Protein AF-S4XCD2-F1 (afdb_monomer)

Nearest PDB structures (foldseek):
  5zn7-assembly1_C  TM=3.309E-01  e=2.774E-01  soil metagenome
  9azz-assembly2_B  TM=4.353E-01  e=4.341E-01  Ehrlichia ruminantium str. Gardel
  8tid-assembly1_W  TM=2.577E-01  e=2.461E+00  Tetrahy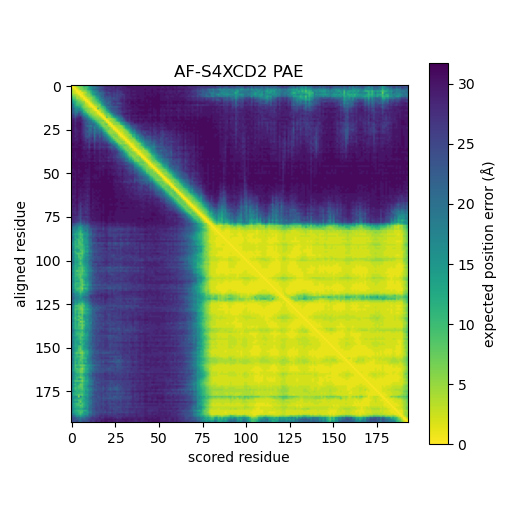mena thermophila
  7y4o-assembly1_A  TM=3.905E-01  e=7.129E+00  Rattus norvegicus

Solvent-accessible surface area (backbone atoms only — not comparable to full-atom values): 12521 Å² total; per-residue (Å²): 129,87,78,67,83,60,58,73,82,78,76,69,80,77,76,81,77,78,92,77,83,92,88,80,91,88,88,88,85,84,85,88,80,85,79,87,88,89,86,81,84,88,86,79,91,84,83,91,82,84,86,88,80,90,82,86,88,82,93,79,94,75,84,80,76,78,79,78,79,77,78,80,73,78,75,76,87,66,85,80,66,55,94,61,44,52,72,37,28,40,67,93,37,83,50,13,32,39,64,93,88,18,34,44,42,28,39,37,32,55,91,52,35,35,38,25,33,25,32,45,82,86,85,61,53,36,27,40,24,23,28,42,79,87,31,64,50,77,40,78,58,61,42,45,70,78,38,53,84,68,35,20,34,40,34,60,48,85,77,29,33,36,44,34,56,43,43,36,40,37,33,29,43,77,86,66,50,74,80,40,75,48,73,33,81,44,54,52,49,52,85,84,130

Sequence (193 aa):
MPENPWAAPQRTPSPSPPIGLIIGAVAAVTLVLGLTIGILVILTVGDNGDDAAAPVAQDATEATTAATTATTTTATDHPDLPDGLDLTGWVGVPEARCAGDDQWVYAATNQATDVVVCRDGGDGDLYYRVLSHGNPLEITDGVTATDADAGQFHVEYPPSWIDIDGTTLTVHNPDGSAWGVEEFDRFWTASTD

Structure (mmCIF, N/CA/C/O backbone):
data_AF-S4XCD2-F1
#
_entry.id   AF-S4XCD2-F1
#
loop_
_atom_site.group_PDB
_atom_site.id
_atom_site.type_symbol
_atom_site.label_atom_id
_atom_site.label_alt_id
_atom_site.label_comp_id
_atom_site.label_asym_id
_atom_site.label_entity_id
_atom_site.label_seq_id
_atom_site.pdbx_PDB_ins_code
_atom_site.Cartn_x
_atom_site.Cartn_y
_atom_site.Cartn_z
_atom_site.occupancy
_atom_site.B_iso_or_equiv
_atom_site.auth_seq_id
_atom_site.auth_comp_id
_atom_site.auth_asym_id
_atom_site.auth_atom_id
_atom_site.pdbx_PDB_model_num
ATOM 1 N N . MET A 1 1 ? 24.964 4.410 -2.468 1.00 40.53 1 MET A N 1
ATOM 2 C CA . MET A 1 1 ? 23.789 4.471 -1.574 1.00 40.53 1 MET A CA 1
ATOM 3 C C . MET A 1 1 ? 22.698 3.704 -2.297 1.00 40.53 1 MET A C 1
ATOM 5 O O . MET A 1 1 ? 22.688 3.834 -3.518 1.00 40.53 1 MET A O 1
ATOM 9 N N . PRO A 1 2 ? 21.884 2.870 -1.633 1.00 44.62 2 PRO A N 1
ATOM 10 C CA . PRO A 1 2 ? 20.718 2.289 -2.292 1.00 44.62 2 PRO A CA 1
ATOM 11 C C . PRO A 1 2 ? 19.798 3.423 -2.759 1.00 44.62 2 PRO A C 1
ATOM 13 O O . PRO A 1 2 ? 19.665 4.437 -2.069 1.00 44.62 2 PRO A O 1
ATOM 16 N N . GLU A 1 3 ? 19.243 3.285 -3.956 1.00 58.66 3 GLU A N 1
ATOM 17 C CA . GLU A 1 3 ? 18.268 4.228 -4.500 1.00 58.66 3 GLU A CA 1
ATOM 18 C C . GLU A 1 3 ? 16.917 3.945 -3.830 1.00 58.66 3 GLU A C 1
ATOM 20 O O . GLU A 1 3 ? 16.573 2.786 -3.620 1.00 58.66 3 GLU A O 1
ATOM 25 N N . ASN A 1 4 ? 16.189 4.985 -3.415 1.00 65.12 4 ASN A N 1
ATOM 26 C CA . ASN A 1 4 ? 14.914 4.811 -2.717 1.00 65.12 4 ASN A CA 1
ATOM 27 C C . ASN A 1 4 ? 13.824 4.410 -3.728 1.00 65.12 4 ASN A C 1
ATOM 29 O O . ASN A 1 4 ? 13.490 5.254 -4.566 1.00 65.12 4 ASN A O 1
ATOM 33 N N . PRO A 1 5 ? 13.241 3.197 -3.655 1.00 62.31 5 PRO A N 1
ATOM 34 C CA . PRO A 1 5 ? 12.231 2.774 -4.620 1.00 62.31 5 PRO A CA 1
ATOM 35 C C . PRO A 1 5 ? 10.905 3.528 -4.484 1.00 62.31 5 PRO A C 1
ATOM 37 O O . PRO A 1 5 ? 10.130 3.608 -5.433 1.00 62.31 5 PRO A O 1
ATOM 40 N N . TRP A 1 6 ? 10.693 4.168 -3.336 1.00 58.97 6 TRP A N 1
ATOM 41 C CA . TRP A 1 6 ? 9.504 4.944 -2.996 1.00 58.97 6 TRP A CA 1
ATOM 42 C C . TRP A 1 6 ? 9.650 6.439 -3.308 1.00 58.97 6 TRP A C 1
ATOM 44 O O . TRP A 1 6 ? 8.762 7.239 -3.014 1.00 58.97 6 TRP A O 1
ATOM 54 N N . ALA A 1 7 ? 10.774 6.851 -3.902 1.00 60.53 7 ALA A N 1
ATOM 55 C CA . ALA A 1 7 ? 10.952 8.224 -4.345 1.00 60.53 7 ALA A CA 1
ATOM 56 C C . ALA A 1 7 ? 10.113 8.488 -5.603 1.00 60.53 7 ALA A C 1
ATOM 58 O O . ALA A 1 7 ? 10.416 7.977 -6.682 1.00 60.53 7 ALA A O 1
ATOM 59 N N . ALA A 1 8 ? 9.108 9.360 -5.482 1.00 53.34 8 ALA A N 1
ATOM 60 C CA . ALA A 1 8 ? 8.395 9.894 -6.639 1.00 53.34 8 ALA A CA 1
ATOM 61 C C . ALA A 1 8 ? 9.401 10.422 -7.686 1.00 53.34 8 ALA A C 1
ATOM 63 O O . ALA A 1 8 ? 10.363 11.111 -7.307 1.00 53.34 8 ALA A O 1
ATOM 64 N N . PRO A 1 9 ? 9.205 10.134 -8.990 1.00 51.19 9 PRO A N 1
ATOM 65 C CA . PRO A 1 9 ? 10.174 10.471 -10.023 1.00 51.19 9 PRO A CA 1
ATOM 66 C C . PRO A 1 9 ? 10.475 11.969 -9.994 1.00 51.19 9 PRO A C 1
ATOM 68 O O . PRO A 1 9 ? 9.603 12.811 -10.234 1.00 51.19 9 PRO A O 1
ATOM 71 N N . GLN A 1 10 ? 11.732 12.300 -9.684 1.00 38.50 10 GLN A N 1
ATOM 72 C CA . GLN A 1 10 ? 12.216 13.674 -9.643 1.00 38.50 10 GLN A CA 1
ATOM 73 C C . GLN A 1 10 ? 11.976 14.304 -11.017 1.00 38.50 10 GLN A C 1
ATOM 75 O O . GLN A 1 10 ? 12.690 14.001 -11.976 1.00 38.50 10 GLN A O 1
ATOM 80 N N . ARG A 1 11 ? 10.978 15.194 -11.122 1.00 37.03 11 ARG A N 1
ATOM 81 C CA . ARG A 1 11 ? 10.797 16.030 -12.313 1.00 37.03 11 ARG A CA 1
ATOM 82 C C . ARG A 1 11 ? 12.061 16.865 -12.455 1.00 37.03 11 ARG A C 1
ATOM 84 O O . ARG A 1 11 ? 12.235 17.846 -11.730 1.00 37.03 11 ARG A O 1
ATOM 91 N N . THR A 1 12 ? 12.951 16.460 -13.355 1.00 45.53 12 THR A N 1
ATOM 92 C CA . THR A 1 12 ? 14.169 17.211 -13.642 1.00 45.53 12 THR A CA 1
ATOM 93 C C . THR A 1 12 ? 13.761 18.644 -13.987 1.00 45.53 12 THR A C 1
ATOM 95 O O . THR A 1 12 ? 12.870 18.835 -14.822 1.00 45.53 12 THR A O 1
ATOM 98 N N . PRO A 1 13 ? 14.330 19.671 -13.326 1.00 40.47 13 PRO A N 1
ATOM 99 C CA . PRO A 1 13 ? 13.988 21.047 -13.646 1.00 40.47 13 PRO A CA 1
ATOM 100 C C . PRO A 1 13 ? 14.342 21.284 -15.112 1.00 40.47 13 PRO A C 1
ATOM 102 O O . PRO A 1 13 ? 15.508 21.188 -15.496 1.00 40.47 13 PRO A O 1
ATOM 105 N N . SER A 1 14 ? 13.311 21.525 -15.924 1.00 49.28 14 SER A N 1
ATOM 106 C CA . SER A 1 14 ? 13.437 21.625 -17.376 1.00 49.28 14 SER A CA 1
ATOM 107 C C . SER A 1 14 ? 14.501 22.668 -17.730 1.00 49.28 14 SER A C 1
ATOM 109 O O . SER A 1 14 ? 14.338 23.836 -17.359 1.00 49.28 14 SER A O 1
ATOM 111 N N . PRO A 1 15 ? 15.603 22.290 -18.405 1.00 41.91 15 PRO A N 1
ATOM 112 C CA . PRO A 1 15 ? 16.611 23.253 -18.803 1.00 41.91 15 PRO A CA 1
ATOM 113 C C . PRO A 1 15 ? 16.017 24.157 -19.884 1.00 41.91 15 PRO A C 1
ATOM 115 O O . PRO A 1 15 ? 15.774 23.721 -21.010 1.00 41.91 15 PRO A O 1
ATOM 118 N N . SER A 1 16 ? 15.790 25.426 -19.536 1.00 49.06 16 SER A N 1
ATOM 119 C CA . SER A 1 16 ? 15.339 26.467 -20.462 1.00 49.06 16 SER A CA 1
ATOM 120 C C . SER A 1 16 ? 16.183 26.442 -21.744 1.00 49.06 16 SER A C 1
ATOM 122 O O . SER A 1 16 ? 17.394 26.676 -21.666 1.00 49.06 16 SER A O 1
ATOM 124 N N . PRO A 1 17 ? 15.599 26.162 -22.923 1.00 40.94 17 PRO A N 1
ATOM 125 C CA . PRO A 1 17 ? 16.391 25.954 -24.124 1.00 40.94 17 PRO A CA 1
ATOM 126 C C . PRO A 1 17 ? 16.938 27.286 -24.659 1.00 40.94 17 PRO A C 1
ATOM 128 O O . PRO A 1 17 ? 16.161 28.223 -24.874 1.00 40.94 17 PRO A O 1
ATOM 131 N N . PRO A 1 18 ? 18.245 27.393 -24.963 1.00 44.19 18 PRO A N 1
ATOM 132 C CA . PRO A 1 18 ? 18.709 28.402 -25.901 1.00 44.19 18 PRO A CA 1
ATOM 133 C C . PRO A 1 18 ? 18.159 28.078 -27.300 1.00 44.19 18 PRO A C 1
ATOM 135 O O . PRO A 1 18 ? 18.125 26.927 -27.732 1.00 44.19 18 PRO A O 1
ATOM 138 N N . ILE A 1 19 ? 17.710 29.112 -28.006 1.00 49.56 19 ILE A N 1
ATOM 139 C CA . ILE A 1 19 ? 17.064 29.026 -29.323 1.00 49.56 19 ILE A CA 1
ATOM 140 C C . ILE A 1 19 ? 18.009 28.367 -30.350 1.00 49.56 19 ILE A C 1
ATOM 142 O O . ILE A 1 19 ? 19.069 28.923 -30.635 1.00 49.56 19 ILE A O 1
ATOM 146 N N . GLY A 1 20 ? 17.619 27.230 -30.955 1.00 31.97 20 GLY A N 1
ATOM 147 C CA . GLY A 1 20 ? 18.469 26.558 -31.953 1.00 31.97 20 GLY A CA 1
ATOM 148 C C . GLY A 1 20 ? 17.946 25.270 -32.619 1.00 31.97 20 GLY A C 1
ATOM 149 O O . GLY A 1 20 ? 18.403 24.189 -32.287 1.00 31.97 20 GLY A O 1
ATOM 150 N N . LEU A 1 21 ? 17.101 25.426 -33.650 1.00 38.03 21 LEU A N 1
ATOM 151 C CA . LEU A 1 21 ? 17.061 24.615 -34.892 1.00 38.03 21 LEU A CA 1
ATOM 152 C C . LEU A 1 21 ? 16.698 23.088 -34.869 1.00 38.03 21 LEU A C 1
ATOM 154 O O . LEU A 1 21 ? 17.563 22.247 -34.681 1.00 38.03 21 LEU A O 1
ATOM 158 N N . ILE A 1 22 ? 15.427 22.777 -35.213 1.00 39.00 22 ILE A N 1
ATOM 159 C CA . ILE A 1 22 ? 14.871 21.677 -36.079 1.00 39.00 22 ILE A CA 1
ATOM 160 C C . ILE A 1 22 ? 15.673 20.342 -36.160 1.00 39.00 22 ILE A C 1
ATOM 162 O O . ILE A 1 22 ? 16.812 20.348 -36.608 1.00 39.00 22 ILE A O 1
ATOM 166 N N . ILE A 1 23 ? 15.156 19.137 -35.849 1.00 39.31 23 ILE A N 1
ATOM 167 C CA . ILE A 1 23 ? 14.012 18.333 -36.389 1.00 39.31 23 ILE A CA 1
ATOM 168 C C . ILE A 1 23 ? 13.654 17.257 -35.317 1.00 39.31 23 ILE A C 1
ATOM 170 O O . ILE A 1 23 ? 14.549 16.881 -34.569 1.00 39.31 23 ILE A O 1
ATOM 174 N N . GLY A 1 24 ? 12.451 16.674 -35.151 1.00 35.28 24 GLY A N 1
ATOM 175 C CA . GLY A 1 24 ? 11.140 16.707 -35.843 1.00 35.28 24 GLY A CA 1
ATOM 176 C C . GLY A 1 24 ? 10.045 16.083 -34.932 1.00 35.28 24 GLY A C 1
ATOM 177 O O . GLY A 1 24 ? 10.368 15.589 -33.861 1.00 35.28 24 GLY A O 1
ATOM 178 N N . ALA A 1 25 ? 8.740 16.293 -35.154 1.00 37.25 25 ALA A N 1
ATOM 179 C CA . ALA A 1 25 ? 7.797 15.547 -36.021 1.00 37.25 25 ALA A CA 1
ATOM 180 C C . ALA A 1 25 ? 7.561 14.066 -35.626 1.00 37.25 25 ALA A C 1
ATOM 182 O O . ALA A 1 25 ? 8.521 13.309 -35.603 1.00 37.25 25 ALA A O 1
ATOM 183 N N . VAL A 1 26 ? 6.348 13.532 -35.389 1.00 40.53 26 VAL A N 1
ATOM 184 C CA . VAL A 1 26 ? 4.919 13.977 -35.373 1.00 40.53 26 VAL A CA 1
ATOM 185 C C . VAL A 1 26 ? 4.185 12.876 -34.537 1.00 40.53 26 VAL A C 1
ATOM 187 O O . VAL A 1 26 ? 4.637 11.738 -34.565 1.00 40.53 26 VAL A O 1
ATOM 190 N N . ALA A 1 27 ? 3.144 13.079 -33.715 1.00 38.19 27 ALA A N 1
ATOM 191 C CA . ALA A 1 27 ? 1.839 13.668 -34.023 1.00 38.19 27 ALA A CA 1
ATOM 192 C C . ALA A 1 27 ? 1.074 14.161 -32.779 1.00 38.19 27 ALA A C 1
ATOM 194 O O . ALA A 1 27 ? 1.149 13.563 -31.710 1.00 38.19 27 ALA A O 1
ATOM 195 N N . ALA A 1 28 ? 0.239 15.183 -32.976 1.00 42.72 28 ALA A N 1
ATOM 196 C CA . ALA A 1 28 ? -0.852 15.532 -32.072 1.00 42.72 28 ALA A CA 1
ATOM 197 C C . ALA A 1 28 ? -2.186 15.042 -32.659 1.00 42.72 28 ALA A C 1
ATOM 199 O O . ALA A 1 28 ? -2.415 15.202 -33.859 1.00 42.72 28 ALA A O 1
ATOM 200 N N . VAL A 1 29 ? -3.082 14.525 -31.815 1.00 41.69 29 VAL A N 1
ATOM 201 C CA . VAL A 1 29 ? -4.514 14.380 -32.125 1.00 41.69 29 VAL A CA 1
ATOM 202 C C . VAL A 1 29 ? -5.317 14.820 -30.902 1.00 41.69 29 VAL A C 1
ATOM 204 O O . VAL A 1 29 ? -5.559 14.043 -29.985 1.00 41.69 29 VAL A O 1
ATOM 207 N N . THR A 1 30 ? -5.729 16.086 -30.878 1.00 47.16 30 THR A N 1
ATOM 208 C CA . THR A 1 30 ? -6.730 16.588 -29.928 1.00 47.16 30 THR A CA 1
ATOM 209 C C . THR A 1 30 ? -8.121 16.347 -30.503 1.00 47.16 30 THR A C 1
ATOM 211 O O . THR A 1 30 ? -8.500 16.996 -31.480 1.00 47.16 30 THR A O 1
ATOM 214 N N . LEU A 1 31 ? -8.884 15.420 -29.917 1.00 35.16 31 LEU A N 1
ATOM 215 C CA . LEU A 1 31 ? -10.258 15.158 -30.342 1.00 35.16 31 LEU A CA 1
ATOM 216 C C . LEU A 1 31 ? -11.203 16.231 -29.779 1.00 35.16 31 LEU A C 1
ATOM 218 O O . LEU A 1 31 ? -11.504 16.254 -28.590 1.00 35.16 31 LEU A O 1
ATOM 222 N N . VAL A 1 32 ? -11.696 17.107 -30.653 1.00 45.75 32 VAL A N 1
ATOM 223 C CA . VAL A 1 32 ? -12.786 18.039 -30.341 1.00 45.75 32 VAL A CA 1
ATOM 224 C C . VAL A 1 32 ? -14.115 17.367 -30.679 1.00 45.75 32 VAL A C 1
ATOM 226 O O . VAL A 1 32 ? -14.450 17.272 -31.853 1.00 45.75 32 VAL A O 1
ATOM 229 N N . LEU A 1 33 ? -14.877 16.940 -29.669 1.00 45.28 33 LEU A N 1
ATOM 230 C CA . LEU A 1 33 ? -16.320 16.651 -29.730 1.00 45.28 33 LEU A CA 1
ATOM 231 C C . LEU A 1 33 ? -16.847 16.625 -28.270 1.00 45.28 33 LEU A C 1
ATOM 233 O O . LEU A 1 33 ? -16.219 15.993 -27.432 1.00 45.28 33 LEU A O 1
ATOM 237 N N . GLY A 1 34 ? -17.947 17.272 -27.878 1.00 34.44 34 GLY A N 1
ATOM 238 C CA . GLY A 1 34 ? -18.864 18.111 -28.650 1.00 34.44 34 GLY A CA 1
ATOM 239 C C . GLY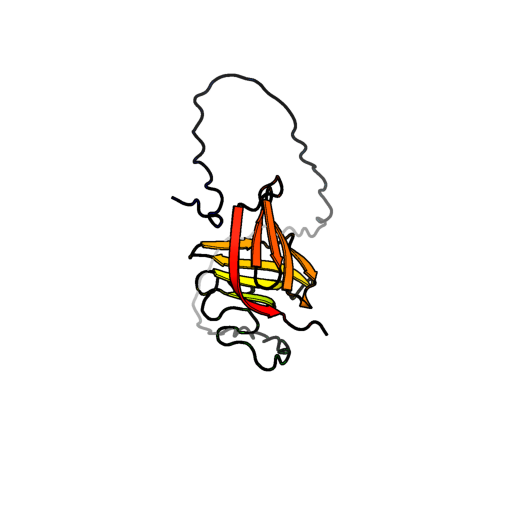 A 1 34 ? -19.483 19.246 -27.821 1.00 34.44 34 GLY A C 1
ATOM 240 O O . GLY A 1 34 ? -19.554 19.195 -26.596 1.00 34.44 34 GLY A O 1
ATOM 241 N N . LEU A 1 35 ? -19.918 20.288 -28.530 1.00 43.62 35 LEU A N 1
ATOM 242 C CA . LEU A 1 35 ? -20.638 21.452 -28.007 1.00 43.62 35 LEU A CA 1
ATOM 243 C C . LEU A 1 35 ? -22.154 21.256 -28.219 1.00 43.62 35 LEU A C 1
ATOM 245 O O . LEU A 1 35 ? -22.543 20.617 -29.194 1.00 43.62 35 LEU A O 1
ATOM 249 N N . THR A 1 36 ? -22.986 21.933 -27.414 1.00 44.09 36 THR A N 1
ATOM 250 C CA . THR A 1 36 ? -24.471 21.989 -27.492 1.00 44.09 36 THR A CA 1
ATOM 251 C C . THR A 1 36 ? -25.154 20.678 -27.064 1.00 44.09 36 THR A C 1
ATOM 253 O O . THR A 1 36 ? -24.741 19.599 -27.458 1.00 44.09 36 THR A O 1
ATOM 256 N N . ILE A 1 37 ? -26.169 20.674 -26.195 1.00 45.34 37 ILE A N 1
ATOM 257 C CA . ILE A 1 37 ? -27.381 21.513 -26.150 1.00 45.34 37 ILE A CA 1
ATOM 258 C C . ILE A 1 37 ? -27.609 22.063 -24.728 1.00 45.34 37 ILE A C 1
ATOM 260 O O . ILE A 1 37 ? -27.459 21.324 -23.762 1.00 45.34 37 ILE A O 1
ATOM 264 N N . GLY A 1 38 ? -28.012 23.334 -24.586 1.00 36.16 38 GLY A N 1
ATOM 265 C CA . GLY A 1 38 ? -28.283 23.901 -23.250 1.00 36.16 38 GLY A CA 1
ATOM 266 C C . GLY A 1 38 ? -28.608 25.397 -23.140 1.00 36.16 38 GLY A C 1
ATOM 267 O O . GLY A 1 38 ? -28.637 25.913 -22.030 1.00 36.16 38 GLY A O 1
ATOM 268 N N . ILE A 1 39 ? -28.857 26.116 -24.243 1.00 49.88 39 ILE A N 1
ATOM 269 C CA . ILE A 1 39 ? -29.356 27.502 -24.195 1.00 49.88 39 ILE A CA 1
ATOM 270 C C . ILE A 1 39 ? -30.701 27.565 -24.911 1.00 49.88 39 ILE A C 1
ATOM 272 O O . ILE A 1 39 ? -30.755 27.484 -26.138 1.00 49.88 39 ILE A O 1
ATOM 276 N N . LEU A 1 40 ? -31.776 27.774 -24.146 1.00 38.47 40 LEU A N 1
ATOM 277 C CA . LEU A 1 40 ? -33.011 28.351 -24.668 1.00 38.47 40 LEU A CA 1
ATOM 278 C C . LEU A 1 40 ? -33.752 29.157 -23.586 1.00 38.47 40 LEU A C 1
ATOM 280 O O . LEU A 1 40 ? -34.445 28.599 -22.748 1.00 38.47 40 LEU A O 1
ATOM 284 N N . VAL A 1 41 ? -33.621 30.484 -23.690 1.00 42.66 41 VAL A N 1
ATOM 285 C CA . VAL A 1 41 ? -34.657 31.496 -23.399 1.00 42.66 41 VAL A CA 1
ATOM 286 C C . VAL A 1 41 ? -35.320 31.476 -22.010 1.00 42.66 41 VAL A C 1
ATOM 288 O O . VAL A 1 41 ? -36.291 30.764 -21.796 1.00 42.66 41 VAL A O 1
ATOM 291 N N . ILE A 1 42 ? -34.977 32.476 -21.185 1.00 46.03 42 ILE A N 1
ATOM 292 C CA . ILE A 1 42 ? -35.914 33.585 -20.910 1.00 46.03 42 ILE A CA 1
ATOM 293 C C . ILE A 1 42 ? -35.156 34.914 -21.051 1.00 46.03 42 ILE A C 1
ATOM 295 O O . ILE A 1 42 ? -34.231 35.195 -20.295 1.00 46.03 42 ILE A O 1
ATOM 299 N N . LEU A 1 43 ? -35.564 35.739 -22.019 1.00 41.06 43 LEU A N 1
ATOM 300 C CA . LEU A 1 43 ? -35.260 37.171 -22.040 1.00 41.06 43 LEU A CA 1
ATOM 301 C C . LEU A 1 43 ? -36.455 37.914 -21.441 1.00 41.06 43 LEU A C 1
ATOM 303 O O . LEU A 1 43 ? -37.550 37.846 -21.998 1.00 41.06 43 LEU A O 1
ATOM 307 N N . THR A 1 44 ? -36.233 38.695 -20.389 1.00 49.94 44 THR A N 1
ATOM 308 C CA . THR A 1 44 ? -37.114 39.816 -20.036 1.00 49.94 44 THR A CA 1
ATOM 309 C C . THR A 1 44 ? -36.263 41.059 -19.842 1.00 49.94 44 THR A C 1
ATOM 311 O O . THR A 1 44 ? -35.522 41.174 -18.870 1.00 49.94 44 THR A O 1
ATOM 314 N N . VAL A 1 45 ? -36.358 41.966 -20.812 1.00 46.06 45 VAL A N 1
ATOM 315 C CA . VAL A 1 45 ? -35.753 43.301 -20.779 1.00 46.06 45 VAL A CA 1
ATOM 316 C C . VAL A 1 45 ? -36.434 44.138 -19.692 1.00 46.06 45 VAL A C 1
ATOM 318 O O . VAL A 1 45 ? -37.660 44.148 -19.608 1.00 46.06 45 VAL A O 1
ATOM 321 N N . GLY A 1 46 ? -35.639 44.862 -18.906 1.00 37.06 46 GLY A N 1
ATOM 322 C CA . GLY A 1 46 ? -36.098 45.811 -17.892 1.00 37.06 46 GLY A CA 1
ATOM 323 C C . GLY A 1 46 ? -35.004 46.837 -17.613 1.00 37.06 46 GLY A C 1
ATOM 324 O O . GLY A 1 46 ? -34.126 46.597 -16.795 1.00 37.06 46 GLY A O 1
ATOM 325 N N . ASP A 1 47 ? -35.038 47.937 -18.358 1.00 46.47 47 ASP A N 1
ATOM 326 C CA . ASP A 1 47 ? -34.099 49.065 -18.290 1.00 46.47 47 ASP A CA 1
ATOM 327 C C . ASP A 1 47 ? -34.731 50.240 -17.504 1.00 46.47 47 ASP A C 1
ATOM 329 O O . ASP A 1 47 ? -35.960 50.303 -17.414 1.00 46.47 47 ASP A O 1
ATOM 333 N N . ASN A 1 48 ? -33.915 51.216 -17.076 1.00 46.75 48 ASN A N 1
ATOM 334 C CA . ASN A 1 48 ? -34.236 52.503 -16.412 1.00 46.75 48 ASN A CA 1
ATOM 335 C C . ASN A 1 48 ? -34.377 52.514 -14.876 1.00 46.75 48 ASN A C 1
ATOM 337 O O . ASN A 1 48 ? -35.181 51.780 -14.305 1.00 46.75 48 ASN A O 1
ATOM 341 N N . GLY A 1 49 ? -33.715 53.495 -14.240 1.00 39.88 49 GLY A N 1
ATOM 342 C CA . GLY A 1 49 ? -34.139 54.054 -12.947 1.00 39.88 49 GLY A CA 1
ATOM 343 C C . GLY A 1 49 ? -33.008 54.506 -12.019 1.00 39.88 49 GLY A C 1
ATOM 344 O O . GLY A 1 49 ? -32.591 53.736 -11.159 1.00 39.88 49 GLY A O 1
ATOM 345 N N . ASP A 1 50 ? -32.553 55.753 -12.156 1.00 46.66 50 ASP A N 1
ATOM 346 C CA . ASP A 1 50 ? -31.640 56.405 -11.205 1.00 46.66 50 ASP A CA 1
ATOM 347 C C . ASP A 1 50 ? -32.278 56.717 -9.830 1.00 46.66 50 ASP A C 1
ATOM 349 O O . ASP A 1 50 ? -33.489 56.893 -9.697 1.00 46.66 50 ASP A O 1
ATOM 353 N N . ASP A 1 51 ? -31.376 56.927 -8.866 1.00 43.50 51 ASP A N 1
ATOM 354 C CA . ASP A 1 51 ? -31.465 57.824 -7.703 1.00 43.50 51 ASP A CA 1
ATOM 355 C C . ASP A 1 51 ? -32.223 57.473 -6.397 1.00 43.50 51 ASP A C 1
ATOM 357 O O . ASP A 1 51 ? -33.377 57.061 -6.341 1.00 43.50 51 ASP A O 1
ATOM 361 N N . ALA A 1 52 ? -31.518 57.838 -5.313 1.00 43.59 52 ALA A N 1
ATOM 362 C CA . ALA A 1 52 ? -31.984 58.253 -3.984 1.00 43.59 52 ALA A CA 1
ATOM 363 C C . ALA A 1 52 ? -32.817 57.288 -3.103 1.00 43.59 52 ALA A C 1
ATOM 365 O O . ALA A 1 52 ? -34.044 57.295 -3.124 1.00 43.59 52 ALA A O 1
ATOM 366 N N . ALA A 1 53 ? -32.157 56.663 -2.115 1.00 38.84 53 ALA A N 1
ATOM 367 C CA . ALA A 1 53 ? -32.134 57.168 -0.723 1.00 38.84 53 ALA A CA 1
ATOM 368 C C . ALA A 1 53 ? -31.587 56.123 0.275 1.00 38.84 53 ALA A C 1
ATOM 370 O O . ALA A 1 53 ? -32.035 54.981 0.300 1.00 38.84 53 ALA A O 1
ATOM 371 N N . ALA A 1 54 ? -30.699 56.537 1.185 1.00 51.66 54 ALA A N 1
ATOM 372 C CA . ALA A 1 54 ? -30.538 55.838 2.465 1.00 51.66 54 ALA A CA 1
ATOM 373 C C . ALA A 1 54 ? -31.724 56.204 3.376 1.00 51.66 54 ALA A C 1
ATOM 375 O O . ALA A 1 54 ? -32.136 57.371 3.374 1.00 51.66 54 ALA A O 1
ATOM 376 N N . PRO A 1 55 ? -32.251 55.266 4.186 1.00 46.75 55 PRO A N 1
ATOM 377 C CA . PRO A 1 55 ? -31.893 55.358 5.607 1.00 46.75 55 PRO A CA 1
ATOM 378 C C . PRO A 1 55 ? -31.879 54.037 6.415 1.00 46.75 55 PRO A C 1
ATOM 380 O O . PRO A 1 55 ? -32.574 53.080 6.103 1.00 46.75 55 PRO A O 1
ATOM 383 N N . VAL A 1 56 ? -31.176 54.123 7.555 1.00 39.53 56 VAL A N 1
ATOM 384 C CA . VAL A 1 56 ? -31.287 53.362 8.826 1.00 39.53 56 VAL A CA 1
ATOM 385 C C . VAL A 1 56 ? -31.091 51.837 8.869 1.00 39.53 56 VAL A C 1
ATOM 387 O O . VAL A 1 56 ? -31.514 51.066 8.020 1.00 39.53 56 VAL A O 1
ATOM 390 N N . ALA A 1 57 ? -30.437 51.422 9.957 1.00 49.06 57 ALA A N 1
ATOM 391 C CA . ALA A 1 57 ? -30.143 50.040 10.312 1.00 49.06 57 ALA A CA 1
ATOM 392 C C . ALA A 1 57 ? -31.317 49.343 11.014 1.00 49.06 57 ALA A C 1
ATOM 394 O O . ALA A 1 57 ? -32.090 49.994 11.721 1.00 49.06 57 ALA A O 1
ATOM 395 N N . GLN A 1 58 ? -31.338 48.009 10.956 1.00 44.12 58 GLN A N 1
ATOM 396 C CA . GLN A 1 58 ? -31.877 47.191 12.041 1.00 44.12 58 GLN A CA 1
ATOM 397 C C . GLN A 1 58 ? -31.137 45.854 12.152 1.00 44.12 58 GLN A C 1
ATOM 399 O O . GLN A 1 58 ? -30.800 45.224 11.154 1.00 44.12 58 GLN A O 1
ATOM 404 N N . ASP A 1 59 ? -30.853 45.484 13.396 1.00 47.09 59 ASP A N 1
ATOM 405 C CA . ASP A 1 59 ? -30.173 44.257 13.799 1.00 47.09 59 ASP A CA 1
ATOM 406 C C . ASP A 1 59 ? -31.174 43.090 13.786 1.00 47.09 59 ASP A C 1
ATOM 408 O O . ASP A 1 59 ? -32.259 43.206 14.361 1.00 47.09 59 ASP A O 1
ATOM 412 N N . ALA A 1 60 ? -30.831 41.986 13.120 1.00 52.56 60 ALA A N 1
ATOM 413 C CA . ALA A 1 60 ? -31.595 40.743 13.173 1.00 52.56 60 ALA A CA 1
ATOM 414 C C . ALA A 1 60 ? -30.656 39.545 12.984 1.00 52.56 60 ALA A C 1
ATOM 416 O O . ALA A 1 60 ? -30.242 39.208 11.876 1.00 52.56 60 ALA A O 1
ATOM 417 N N . THR A 1 61 ? -30.313 38.906 14.099 1.00 49.09 61 THR A N 1
ATOM 418 C CA . THR A 1 61 ? -29.602 37.626 14.124 1.00 49.09 61 THR A CA 1
ATOM 419 C C . THR A 1 61 ? -30.519 36.500 13.645 1.00 49.09 61 THR A C 1
ATOM 421 O O . THR A 1 61 ? -31.475 36.169 14.342 1.00 49.09 61 THR A O 1
ATOM 424 N N . GLU A 1 62 ? -30.174 35.834 12.542 1.00 46.47 62 GLU A N 1
ATOM 425 C CA . GLU A 1 62 ? -30.625 34.463 12.269 1.00 46.47 62 GLU A CA 1
ATOM 426 C C . GLU A 1 62 ? -29.415 33.560 12.015 1.00 46.47 62 GLU A C 1
ATOM 428 O O . GLU A 1 62 ? -28.770 33.588 10.967 1.00 46.47 62 GLU A O 1
ATOM 433 N N . ALA A 1 63 ? -29.090 32.756 13.027 1.00 50.25 63 ALA A N 1
ATOM 434 C CA . ALA A 1 63 ? -28.108 31.695 12.906 1.00 50.25 63 ALA A CA 1
ATOM 435 C C . ALA A 1 63 ? -28.717 30.540 12.100 1.00 50.25 63 ALA A C 1
ATOM 437 O O . ALA A 1 63 ? -29.469 29.726 12.639 1.00 50.25 63 ALA A O 1
ATOM 438 N N . THR A 1 64 ? -28.370 30.447 10.816 1.00 44.75 64 THR A N 1
ATOM 439 C CA . THR A 1 64 ? -28.662 29.260 10.003 1.00 44.75 64 THR A CA 1
ATOM 440 C C . THR A 1 64 ? -27.796 28.098 10.484 1.00 44.75 64 THR A C 1
ATOM 442 O O . THR A 1 64 ? -26.706 27.849 9.969 1.00 44.75 64 THR A O 1
ATOM 445 N N . THR A 1 65 ? -28.288 27.378 11.491 1.00 47.44 65 THR A N 1
ATOM 446 C CA . THR A 1 65 ? -27.760 26.072 11.890 1.00 47.44 65 THR A CA 1
ATOM 447 C C . THR A 1 65 ? -27.961 25.104 10.730 1.00 47.44 65 THR A C 1
ATOM 449 O O . THR A 1 65 ? -29.050 24.560 10.545 1.00 47.44 65 THR A O 1
ATOM 452 N N . ALA A 1 66 ? -26.913 24.896 9.933 1.00 53.19 66 ALA A N 1
ATOM 453 C CA . ALA A 1 66 ? -26.892 23.842 8.934 1.00 53.19 66 ALA A CA 1
ATOM 454 C C . ALA A 1 66 ? -27.029 22.492 9.651 1.00 53.19 66 ALA A C 1
ATOM 456 O O . ALA A 1 66 ? -26.142 22.077 10.398 1.00 53.19 66 ALA A O 1
ATOM 457 N N . ALA A 1 67 ? -28.167 21.827 9.459 1.00 53.22 67 ALA A N 1
ATOM 458 C CA . ALA A 1 67 ? -28.390 20.492 9.983 1.00 53.22 67 ALA A CA 1
ATOM 459 C C . ALA A 1 67 ? -27.555 19.498 9.166 1.00 53.22 67 ALA A C 1
ATOM 461 O O . ALA A 1 67 ? -27.983 19.041 8.107 1.00 53.22 67 ALA A O 1
ATOM 462 N N . THR A 1 68 ? -26.356 19.178 9.654 1.00 47.34 68 THR A N 1
ATOM 463 C CA . THR A 1 68 ? -25.570 18.053 9.143 1.00 47.34 68 THR A CA 1
ATOM 464 C C . THR A 1 68 ? -26.365 16.774 9.373 1.00 47.34 68 THR A C 1
ATOM 466 O O . THR A 1 68 ? -26.425 16.261 10.491 1.00 47.34 68 THR A O 1
ATOM 469 N N . THR A 1 69 ? -26.991 16.262 8.315 1.00 45.91 69 THR A N 1
ATOM 470 C CA . THR A 1 69 ? -27.552 14.913 8.303 1.00 45.91 69 THR A CA 1
ATOM 471 C C . THR A 1 69 ? -26.390 13.939 8.421 1.00 45.91 69 THR A C 1
ATOM 473 O O . THR A 1 69 ? -25.704 13.665 7.440 1.00 45.91 69 THR A O 1
ATOM 476 N N . ALA A 1 70 ? -26.141 13.449 9.633 1.00 52.50 70 ALA A N 1
ATOM 477 C CA . ALA A 1 70 ? -25.218 12.351 9.848 1.00 52.50 70 ALA A CA 1
ATOM 478 C C . ALA A 1 70 ? -25.826 11.094 9.215 1.00 52.50 70 ALA A C 1
ATOM 480 O O . ALA A 1 70 ? -26.743 10.489 9.775 1.00 52.50 70 ALA A O 1
ATOM 481 N N . THR A 1 71 ? -25.344 10.731 8.027 1.00 43.12 71 THR A N 1
ATOM 482 C CA . THR A 1 71 ? -25.570 9.401 7.471 1.00 43.12 71 THR A CA 1
ATOM 483 C C . THR A 1 71 ? -24.963 8.406 8.450 1.00 43.12 71 THR A C 1
ATOM 485 O O . THR A 1 71 ? -23.754 8.396 8.662 1.00 43.12 71 THR A O 1
ATOM 488 N N . THR A 1 72 ? -25.804 7.605 9.099 1.00 45.22 72 THR A N 1
ATOM 489 C CA . THR A 1 72 ? -25.333 6.514 9.950 1.00 45.22 72 THR A CA 1
ATOM 490 C C . THR A 1 72 ? -24.830 5.400 9.041 1.00 45.22 72 THR A C 1
ATOM 492 O O . THR A 1 72 ? -25.600 4.515 8.667 1.00 45.22 72 THR A O 1
ATOM 495 N N . THR A 1 73 ? -23.554 5.461 8.660 1.00 45.22 73 THR A N 1
ATOM 496 C CA . THR A 1 73 ? -22.869 4.345 8.006 1.00 45.22 73 THR A CA 1
ATOM 497 C C . THR A 1 73 ? -22.911 3.158 8.965 1.00 45.22 73 THR A C 1
ATOM 499 O O . THR A 1 73 ? -22.443 3.245 10.103 1.00 45.22 73 THR A O 1
ATOM 502 N N . THR A 1 74 ? -23.543 2.064 8.539 1.00 40.66 74 THR A N 1
ATOM 503 C CA . THR A 1 74 ? -23.562 0.814 9.300 1.00 40.66 74 THR A CA 1
ATOM 504 C C . THR A 1 74 ? -22.126 0.336 9.435 1.00 40.66 74 THR A C 1
ATOM 506 O O . THR A 1 74 ? -21.520 -0.066 8.446 1.00 40.66 74 THR A O 1
ATOM 509 N N . ALA A 1 75 ? -21.582 0.378 10.650 1.00 44.16 75 ALA A N 1
ATOM 510 C CA . ALA A 1 75 ? -20.324 -0.288 10.934 1.00 44.16 75 ALA A CA 1
ATOM 511 C C . ALA A 1 75 ? -20.527 -1.789 10.701 1.00 44.16 75 ALA A C 1
ATOM 513 O O . ALA A 1 75 ? -21.307 -2.427 11.412 1.00 44.16 75 ALA A O 1
ATOM 514 N N . THR A 1 76 ? -19.851 -2.335 9.692 1.00 46.56 76 THR A N 1
ATOM 515 C CA . THR A 1 76 ? -19.653 -3.776 9.578 1.00 46.56 76 THR A CA 1
ATOM 516 C C . THR A 1 76 ? -18.902 -4.201 10.833 1.00 46.56 76 THR A C 1
ATOM 518 O O . THR A 1 76 ? -17.799 -3.718 11.088 1.00 46.56 76 THR A O 1
ATOM 521 N N . ASP A 1 77 ? -19.542 -5.024 11.658 1.00 40.94 77 ASP A N 1
ATOM 522 C CA . ASP A 1 77 ? -18.983 -5.489 12.924 1.00 40.94 77 ASP A CA 1
ATOM 523 C C . ASP A 1 77 ? -17.763 -6.361 12.586 1.00 40.94 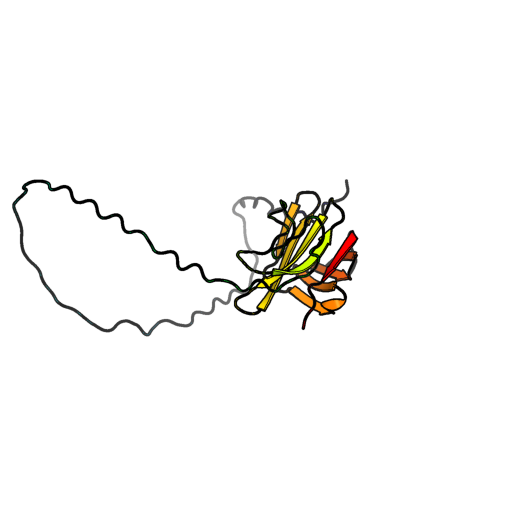77 ASP A C 1
ATOM 525 O O . ASP A 1 77 ? -17.920 -7.489 12.120 1.00 40.94 77 ASP A O 1
ATOM 529 N N . HIS A 1 78 ? -16.553 -5.808 12.717 1.00 50.53 78 HIS A N 1
ATOM 530 C CA . HIS A 1 78 ? -15.300 -6.516 12.455 1.00 50.53 78 HIS A CA 1
ATOM 531 C C . HIS A 1 78 ? -14.744 -7.002 13.801 1.00 50.53 78 HIS A C 1
ATOM 533 O O . HIS A 1 78 ? -14.072 -6.228 14.496 1.00 50.53 78 HIS A O 1
ATOM 539 N N . PRO A 1 79 ? -15.071 -8.235 14.237 1.00 51.66 79 PRO A N 1
ATOM 540 C CA . PRO A 1 79 ? -14.578 -8.756 15.502 1.00 51.66 79 PRO A CA 1
ATOM 541 C C . PRO A 1 79 ? -13.053 -8.880 15.450 1.00 51.66 79 PRO A C 1
ATOM 543 O O . PRO A 1 79 ? -12.506 -9.507 14.548 1.00 51.66 79 PRO A O 1
ATOM 546 N N . ASP A 1 80 ? -12.393 -8.293 16.449 1.00 68.69 80 ASP A N 1
ATOM 547 C CA . ASP A 1 80 ? -10.941 -8.315 16.657 1.00 68.69 80 ASP A CA 1
ATOM 548 C C . ASP A 1 80 ? -10.100 -7.680 15.526 1.00 68.69 80 ASP A C 1
ATOM 550 O O . ASP A 1 80 ? -9.186 -8.294 14.971 1.00 68.69 80 ASP A O 1
ATOM 554 N N . LEU A 1 81 ? -10.353 -6.391 15.251 1.00 79.81 81 LEU A N 1
ATOM 555 C CA . LEU A 1 81 ? -9.407 -5.532 14.523 1.00 79.81 81 LEU A CA 1
ATOM 556 C C . LEU A 1 81 ? -7.992 -5.595 15.152 1.00 79.81 81 LEU A C 1
ATOM 558 O O . LEU A 1 81 ? -7.872 -5.521 16.380 1.00 79.81 81 LEU A O 1
ATOM 562 N N . PRO A 1 82 ? -6.915 -5.696 14.348 1.00 84.88 82 PRO A N 1
ATOM 563 C CA . PRO A 1 82 ? -5.544 -5.770 14.857 1.00 84.88 82 PRO A CA 1
ATOM 564 C C . PRO A 1 82 ? -5.103 -4.518 15.626 1.00 84.88 82 PRO A C 1
ATOM 566 O O . PRO A 1 82 ? -5.477 -3.400 15.278 1.00 84.88 82 PRO A O 1
ATOM 569 N N . ASP A 1 83 ? -4.217 -4.688 16.616 1.00 89.25 83 ASP A N 1
ATOM 570 C CA . ASP A 1 83 ? -3.580 -3.565 17.319 1.00 89.25 83 ASP A CA 1
ATOM 571 C C . ASP A 1 83 ? -2.942 -2.573 16.328 1.00 89.25 83 ASP A C 1
ATOM 573 O O . ASP A 1 83 ? -2.046 -2.932 15.562 1.00 89.25 83 ASP A O 1
ATOM 577 N N . GLY A 1 84 ? -3.372 -1.310 16.390 1.00 91.94 84 GLY A N 1
ATOM 578 C CA . GLY A 1 84 ? -2.892 -0.240 15.509 1.00 91.94 84 GLY A CA 1
ATOM 579 C C . GLY A 1 84 ? -3.670 -0.086 14.199 1.00 91.94 84 GLY A C 1
ATOM 580 O O . GLY A 1 84 ? -3.382 0.850 13.458 1.00 91.94 84 GLY A O 1
ATOM 581 N N . LEU A 1 85 ? -4.672 -0.928 13.939 1.00 92.81 85 LEU A N 1
ATOM 582 C CA . LEU A 1 85 ? -5.569 -0.830 12.791 1.00 92.81 85 LEU A CA 1
ATOM 583 C C . LEU A 1 85 ? -6.983 -0.428 13.242 1.00 92.81 85 LEU A C 1
ATOM 585 O O . LEU A 1 85 ? -7.484 -0.898 14.262 1.00 92.81 85 LEU A O 1
ATOM 589 N N . ASP A 1 86 ? -7.652 0.417 12.463 1.00 93.94 86 ASP A N 1
ATOM 590 C CA . ASP A 1 86 ? -9.104 0.599 12.528 1.00 93.94 86 ASP A CA 1
ATOM 591 C C . ASP A 1 86 ? -9.745 0.313 11.159 1.00 93.94 86 ASP A C 1
ATOM 593 O O . ASP A 1 86 ? -9.053 -0.087 10.225 1.00 93.94 86 ASP A O 1
ATOM 597 N N . LEU A 1 87 ? -11.065 0.482 11.020 1.00 92.19 87 LEU A N 1
ATOM 598 C CA . LEU A 1 87 ? -11.791 0.185 9.774 1.00 92.19 87 LEU A CA 1
ATOM 599 C C . LEU A 1 87 ? -11.272 0.955 8.545 1.00 92.19 87 LEU A C 1
ATOM 601 O O . LEU A 1 87 ? -11.455 0.478 7.430 1.00 92.19 87 LEU A O 1
ATOM 605 N N . THR A 1 88 ? -10.604 2.101 8.727 1.00 95.25 88 THR A N 1
ATOM 606 C CA . THR A 1 88 ? -10.008 2.887 7.634 1.00 95.25 88 THR A CA 1
ATOM 607 C C . THR A 1 88 ? -8.474 2.837 7.633 1.00 95.25 88 THR A C 1
ATOM 609 O O . THR A 1 88 ? -7.833 3.647 6.975 1.00 95.25 88 THR A O 1
ATOM 612 N N . GLY A 1 89 ? -7.853 1.867 8.315 1.00 95.94 89 GLY A N 1
ATOM 613 C CA . GLY A 1 89 ? -6.427 1.539 8.185 1.00 95.94 89 GLY A CA 1
ATOM 614 C C . GLY A 1 89 ? -5.582 1.916 9.401 1.00 95.94 89 GLY A C 1
ATOM 615 O O . GLY A 1 89 ? -6.053 1.894 10.539 1.00 95.94 89 GLY A O 1
ATOM 616 N N . TRP A 1 90 ? -4.308 2.244 9.176 1.00 96.69 90 TRP A N 1
ATOM 617 C CA . TRP A 1 90 ? -3.325 2.409 10.251 1.00 96.69 90 TRP A CA 1
ATOM 618 C C . TRP A 1 90 ? -3.592 3.646 11.122 1.00 96.69 90 TRP A C 1
ATOM 620 O O . TRP A 1 90 ? -3.731 4.780 10.651 1.00 96.69 90 TRP A O 1
ATOM 630 N N . VAL A 1 91 ? -3.694 3.447 12.435 1.00 95.50 91 VAL A N 1
ATOM 631 C CA . VAL A 1 91 ? -3.979 4.501 13.415 1.00 95.50 91 VAL A CA 1
ATOM 632 C C . VAL A 1 91 ? -2.750 5.392 13.585 1.00 95.50 91 VAL A C 1
ATOM 634 O O . VAL A 1 91 ? -1.699 4.954 14.040 1.00 95.50 91 VAL A O 1
ATOM 637 N N . GLY A 1 92 ? -2.898 6.676 13.253 1.00 95.06 92 GLY A N 1
ATOM 638 C CA . GLY A 1 92 ? -1.816 7.662 13.342 1.00 95.06 92 GLY A CA 1
ATOM 639 C C . GLY A 1 92 ? -0.910 7.753 12.108 1.00 95.06 92 GLY A C 1
ATOM 640 O O . GLY A 1 92 ? -0.008 8.587 12.117 1.00 95.06 92 GLY A O 1
ATOM 641 N N . VAL A 1 93 ? -1.175 6.974 11.051 1.00 96.75 93 VAL A N 1
ATOM 642 C CA . VAL A 1 93 ? -0.411 6.976 9.789 1.00 96.75 93 VAL A CA 1
ATOM 643 C C . VAL A 1 93 ? -1.325 7.421 8.633 1.00 96.75 93 VAL A C 1
ATOM 645 O O . VAL A 1 93 ? -1.874 6.580 7.926 1.00 96.75 93 VAL A O 1
ATOM 648 N N . PRO A 1 94 ? -1.590 8.731 8.450 1.00 96.50 94 PRO A N 1
ATOM 649 C CA . PRO A 1 94 ? -2.621 9.217 7.520 1.00 96.50 94 PRO A CA 1
ATOM 650 C C . PRO A 1 94 ? -2.366 8.881 6.039 1.00 96.50 94 PRO A C 1
ATOM 652 O O . PRO A 1 94 ? -3.297 8.915 5.230 1.00 96.50 94 PRO A O 1
ATOM 655 N N . GLU A 1 95 ? -1.131 8.539 5.681 1.00 98.00 95 GLU A N 1
ATOM 656 C CA . GLU A 1 95 ? -0.726 8.099 4.345 1.00 98.00 95 GLU A CA 1
ATOM 657 C C . GLU A 1 95 ? -0.899 6.584 4.118 1.00 98.00 95 GLU A C 1
ATOM 659 O O . GLU A 1 95 ? -0.810 6.132 2.982 1.00 98.00 95 GLU A O 1
ATOM 664 N N . ALA A 1 96 ? -1.223 5.814 5.164 1.00 97.62 96 ALA A N 1
ATOM 665 C CA . ALA A 1 96 ? -1.557 4.385 5.116 1.00 97.62 96 ALA A CA 1
ATOM 666 C C . ALA A 1 96 ? -2.973 4.124 5.683 1.00 97.62 96 ALA A C 1
ATOM 668 O O . ALA A 1 96 ? -3.220 3.211 6.474 1.00 97.62 96 ALA A O 1
ATOM 669 N N . ARG A 1 97 ? -3.916 4.984 5.289 1.00 97.56 97 ARG A N 1
ATOM 670 C CA . ARG A 1 97 ? -5.347 4.919 5.629 1.00 97.56 97 ARG A CA 1
ATOM 671 C C . ARG A 1 97 ? -6.205 5.052 4.384 1.00 97.56 97 ARG A C 1
ATOM 673 O O . ARG A 1 97 ? -5.727 5.570 3.387 1.00 97.56 97 ARG A O 1
ATOM 680 N N . CYS A 1 98 ? -7.466 4.670 4.443 1.00 97.81 98 CYS A N 1
ATOM 681 C CA . CYS A 1 98 ? -8.436 4.926 3.387 1.00 97.81 98 CYS A CA 1
ATOM 682 C C . CYS A 1 98 ? -8.966 6.374 3.452 1.00 97.81 98 CYS A C 1
ATOM 684 O O . CYS A 1 98 ? -8.838 7.061 4.472 1.00 97.81 98 CYS A O 1
ATOM 686 N N . ALA A 1 99 ? -9.495 6.864 2.334 1.00 95.69 99 ALA A N 1
ATOM 687 C CA . ALA A 1 99 ? -10.108 8.176 2.196 1.00 95.69 99 ALA A CA 1
ATOM 688 C C . ALA A 1 99 ? -11.528 8.182 2.786 1.00 95.69 99 ALA A C 1
ATOM 690 O O . ALA A 1 99 ? -12.255 7.202 2.696 1.00 95.69 99 ALA A O 1
ATOM 691 N N . GLY A 1 100 ? -11.936 9.298 3.400 1.00 93.56 100 GLY A N 1
ATOM 692 C CA . GLY A 1 100 ? -13.290 9.439 3.951 1.00 93.56 100 GLY A CA 1
ATOM 693 C C . GLY A 1 100 ? -13.673 8.304 4.912 1.00 93.56 100 GLY A C 1
ATOM 694 O O . GLY A 1 100 ? -13.008 8.097 5.930 1.00 93.56 100 GLY A O 1
ATOM 695 N N . ASP A 1 101 ? -14.767 7.619 4.585 1.00 92.88 101 ASP A N 1
ATOM 696 C CA . ASP A 1 101 ? -15.325 6.453 5.271 1.00 92.88 101 ASP A CA 1
ATOM 697 C C . ASP A 1 101 ? -15.135 5.118 4.513 1.00 92.88 101 ASP A C 1
ATOM 699 O O . ASP A 1 101 ? -15.713 4.100 4.906 1.00 92.88 101 ASP A O 1
ATOM 703 N N . ASP A 1 102 ? -14.270 5.099 3.491 1.00 95.81 102 ASP A N 1
ATOM 704 C CA . ASP A 1 102 ? -13.820 3.881 2.809 1.00 95.81 102 ASP A CA 1
ATOM 705 C C . ASP A 1 102 ? -13.106 2.919 3.769 1.00 95.81 102 ASP A C 1
ATOM 707 O O . ASP A 1 102 ? -12.488 3.321 4.763 1.00 95.81 102 ASP A O 1
ATOM 711 N N . GLN A 1 103 ? -13.136 1.629 3.432 1.00 95.12 103 GLN A N 1
ATOM 712 C CA . GLN A 1 103 ? -12.561 0.567 4.259 1.00 95.12 103 GLN A CA 1
ATOM 713 C C . GLN A 1 103 ? -11.441 -0.170 3.528 1.00 95.12 103 GLN A C 1
ATOM 715 O O . GLN A 1 103 ? -11.453 -0.316 2.301 1.00 95.12 103 GLN A O 1
ATOM 720 N N . TRP A 1 104 ? -10.456 -0.641 4.293 1.00 96.56 104 TRP A N 1
ATOM 721 C CA . TRP A 1 104 ? -9.387 -1.471 3.747 1.00 96.56 104 TRP A CA 1
ATOM 722 C C . TRP A 1 104 ? -9.898 -2.894 3.501 1.00 96.56 104 TRP A C 1
ATOM 724 O O . TRP A 1 104 ? -10.681 -3.440 4.275 1.00 96.56 104 TRP A O 1
ATOM 734 N N . VAL A 1 105 ? -9.429 -3.499 2.413 1.00 96.38 105 VAL A N 1
ATOM 735 C CA . VAL A 1 105 ? -9.596 -4.931 2.116 1.00 96.38 105 VAL A CA 1
ATOM 736 C C . VAL A 1 105 ? -8.324 -5.719 2.416 1.00 96.38 105 VAL A C 1
ATOM 738 O O . VAL A 1 105 ? -8.389 -6.916 2.679 1.00 96.38 105 VAL A O 1
ATOM 741 N N . TYR A 1 106 ? -7.176 -5.038 2.442 1.00 97.69 106 TYR A N 1
ATOM 742 C CA . TYR A 1 106 ? -5.892 -5.574 2.882 1.00 97.69 106 TYR A CA 1
ATOM 743 C C . TYR A 1 106 ? -5.091 -4.506 3.629 1.00 97.69 106 TYR A C 1
ATOM 745 O O . TYR A 1 106 ? -5.113 -3.335 3.249 1.00 97.69 106 TYR A O 1
ATOM 753 N N . ALA A 1 107 ? -4.357 -4.917 4.660 1.00 97.62 107 ALA A N 1
ATOM 754 C CA . ALA A 1 107 ? -3.390 -4.085 5.366 1.00 97.62 107 ALA A CA 1
ATOM 755 C C . ALA A 1 107 ? -2.152 -4.904 5.755 1.00 97.62 107 ALA A C 1
ATOM 757 O O . ALA A 1 107 ? -2.270 -6.086 6.081 1.00 97.62 107 ALA A O 1
ATOM 758 N N . ALA A 1 108 ? -0.972 -4.284 5.775 1.00 97.69 108 ALA A N 1
ATOM 759 C CA . ALA A 1 108 ? 0.266 -4.928 6.224 1.00 97.69 108 ALA A CA 1
ATOM 760 C C . ALA A 1 108 ? 1.285 -3.923 6.775 1.00 97.69 108 ALA A C 1
ATOM 762 O O . ALA A 1 108 ? 1.220 -2.734 6.458 1.00 97.69 108 ALA A O 1
ATOM 763 N N . THR A 1 109 ? 2.213 -4.401 7.612 1.00 97.00 109 THR A N 1
ATOM 764 C CA . THR A 1 109 ? 3.274 -3.564 8.200 1.00 97.00 109 THR A CA 1
ATOM 765 C C . THR A 1 109 ? 4.556 -4.337 8.524 1.00 97.00 109 THR A C 1
ATOM 767 O O . THR A 1 109 ? 4.519 -5.521 8.872 1.00 97.00 109 THR A O 1
ATOM 770 N N . ASN A 1 110 ? 5.697 -3.644 8.463 1.00 95.81 110 ASN A N 1
ATOM 771 C CA . ASN A 1 110 ? 6.962 -4.021 9.116 1.00 95.81 110 ASN A CA 1
ATOM 772 C C . ASN A 1 110 ? 7.510 -2.911 10.038 1.00 95.81 110 ASN A C 1
ATOM 774 O O . ASN A 1 110 ? 8.712 -2.842 10.292 1.00 95.81 110 ASN A O 1
ATOM 778 N N . GLN A 1 111 ? 6.640 -2.011 10.515 1.00 91.94 111 GLN A N 1
ATOM 779 C CA . GLN A 1 111 ? 6.953 -0.832 11.343 1.00 91.94 111 GLN A CA 1
ATOM 780 C C . GLN A 1 111 ? 7.775 0.275 10.643 1.00 91.94 111 GLN A C 1
ATOM 782 O O . GLN A 1 111 ? 7.863 1.383 11.173 1.00 91.94 111 GLN A O 1
ATOM 787 N N . ALA A 1 112 ? 8.384 0.006 9.482 1.00 94.44 112 ALA A N 1
ATOM 788 C CA . ALA A 1 112 ? 9.046 1.000 8.627 1.00 94.44 112 ALA A CA 1
ATOM 789 C C . ALA A 1 112 ? 8.227 1.333 7.365 1.00 94.44 112 ALA A C 1
ATOM 791 O O . ALA A 1 112 ? 8.333 2.440 6.826 1.00 94.44 112 ALA A O 1
ATOM 792 N N . THR A 1 113 ? 7.414 0.374 6.925 1.00 97.06 113 THR A N 1
ATOM 793 C CA . THR A 1 113 ? 6.471 0.460 5.818 1.00 97.06 113 THR A CA 1
ATOM 794 C C . THR A 1 113 ? 5.095 0.008 6.304 1.00 97.06 113 THR A C 1
ATOM 796 O O . THR A 1 113 ? 4.967 -1.116 6.790 1.00 97.06 113 THR A O 1
ATOM 799 N N . ASP A 1 114 ? 4.087 0.864 6.136 1.00 97.75 114 ASP A N 1
ATOM 800 C CA . ASP A 1 114 ? 2.675 0.611 6.446 1.00 97.75 114 ASP A CA 1
ATOM 801 C C . ASP A 1 114 ? 1.851 0.716 5.156 1.00 97.75 114 ASP A C 1
ATOM 803 O O . ASP A 1 114 ? 1.896 1.743 4.476 1.00 97.75 114 ASP A O 1
ATOM 807 N N . VAL A 1 115 ? 1.105 -0.336 4.808 1.00 98.25 115 VAL A N 1
ATOM 808 C CA . VAL A 1 115 ? 0.315 -0.449 3.566 1.00 98.25 115 VAL A CA 1
ATOM 809 C C . VAL A 1 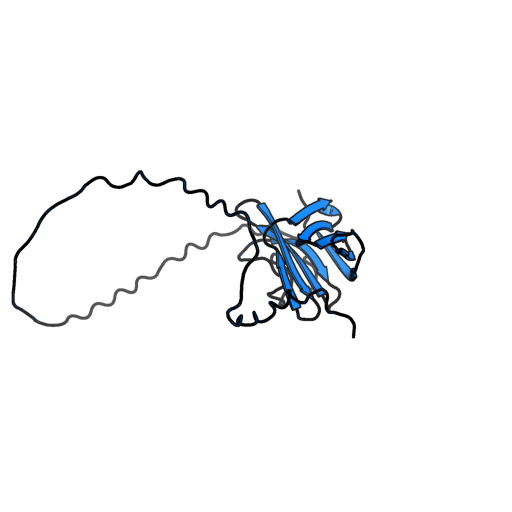115 ? -1.161 -0.670 3.878 1.00 98.25 115 VAL A C 1
ATOM 811 O O . VAL A 1 115 ? -1.492 -1.429 4.794 1.00 98.25 115 VAL A O 1
ATOM 814 N N . VAL A 1 116 ? -2.030 -0.086 3.048 1.00 98.38 116 VAL A N 1
ATOM 815 C CA . VAL A 1 116 ? -3.426 -0.503 2.857 1.00 98.38 116 VAL A CA 1
ATOM 816 C C . VAL A 1 116 ? -3.788 -0.603 1.370 1.00 98.38 116 VAL A C 1
ATOM 818 O O . VAL A 1 116 ? -3.370 0.218 0.551 1.00 98.38 116 VAL A O 1
ATOM 821 N N . VAL A 1 117 ? -4.619 -1.589 1.029 1.00 98.38 117 VAL A N 1
ATOM 822 C CA . VAL A 1 117 ? -5.468 -1.558 -0.170 1.00 98.38 117 VAL A CA 1
ATOM 823 C C . VAL A 1 117 ? -6.889 -1.303 0.305 1.00 98.38 117 VAL A C 1
ATOM 825 O O . VAL A 1 117 ? -7.398 -2.026 1.163 1.00 98.38 117 VAL A O 1
ATOM 828 N N . CYS A 1 118 ? -7.514 -0.272 -0.241 1.00 97.88 118 CYS A N 1
ATOM 829 C CA . CYS A 1 118 ? -8.835 0.216 0.126 1.00 97.88 118 CYS A CA 1
ATOM 830 C C . CYS A 1 118 ? -9.841 -0.033 -0.992 1.00 97.88 118 CYS A C 1
ATOM 832 O O . CYS A 1 118 ? -9.459 -0.187 -2.151 1.00 97.88 118 CYS A O 1
ATOM 834 N N . ARG A 1 119 ? -11.122 -0.062 -0.625 1.00 97.19 119 ARG A N 1
ATOM 835 C CA . ARG A 1 119 ? -12.255 -0.117 -1.548 1.00 97.19 119 ARG A CA 1
ATOM 836 C C . ARG A 1 119 ? -13.073 1.164 -1.408 1.00 97.19 119 ARG A C 1
ATOM 838 O O . ARG A 1 119 ? -13.528 1.453 -0.301 1.00 97.19 119 ARG A O 1
ATOM 845 N N . ASP A 1 120 ? -13.258 1.885 -2.511 1.00 94.69 120 ASP A N 1
ATOM 846 C CA . ASP A 1 120 ? -14.135 3.060 -2.581 1.00 94.69 120 ASP A CA 1
ATOM 847 C C . ASP A 1 120 ? -15.589 2.635 -2.294 1.00 94.69 120 ASP A C 1
ATOM 849 O O . ASP A 1 120 ? -16.096 1.658 -2.856 1.00 94.69 120 ASP A O 1
ATOM 853 N N . GLY A 1 121 ? -16.262 3.327 -1.373 1.00 87.06 121 GLY A N 1
ATOM 854 C CA . GLY A 1 121 ? -17.644 3.022 -0.988 1.00 87.06 121 GLY A CA 1
ATOM 855 C C . GLY A 1 121 ? -18.709 3.366 -2.043 1.00 87.06 121 GLY A C 1
ATOM 856 O O . GLY A 1 121 ? -19.871 2.982 -1.881 1.00 87.06 121 GLY A O 1
ATOM 857 N N . GLY A 1 122 ? -18.349 4.106 -3.094 1.00 88.69 122 GLY A N 1
ATOM 858 C CA . GLY A 1 122 ? -19.226 4.599 -4.153 1.00 88.69 122 GLY A CA 1
ATOM 859 C C . GLY A 1 122 ? -19.375 3.648 -5.342 1.00 88.69 122 GLY A C 1
ATOM 860 O O . GLY A 1 122 ? -20.504 3.305 -5.706 1.00 88.69 122 GLY A O 1
ATOM 861 N N . ASP A 1 123 ? -18.264 3.239 -5.956 1.00 86.94 123 ASP A N 1
ATOM 862 C CA . ASP A 1 123 ? -18.235 2.325 -7.113 1.00 86.94 123 ASP A CA 1
ATOM 863 C C . ASP A 1 123 ? -17.667 0.931 -6.793 1.00 86.94 123 ASP A C 1
ATOM 865 O O . ASP A 1 123 ? -17.999 -0.035 -7.488 1.00 86.94 123 ASP A O 1
ATOM 869 N N . GLY A 1 124 ? -16.922 0.794 -5.694 1.00 89.69 124 GLY A N 1
ATOM 870 C CA . GLY A 1 124 ? -16.291 -0.455 -5.279 1.00 89.69 124 GLY A CA 1
ATOM 871 C C . GLY A 1 124 ? -14.910 -0.692 -5.891 1.00 89.69 124 GLY A C 1
ATOM 872 O O . GLY A 1 124 ? -14.370 -1.789 -5.701 1.00 89.69 124 GLY A O 1
ATOM 873 N N . ASP A 1 125 ? -14.344 0.291 -6.600 1.00 95.62 125 ASP A N 1
ATOM 874 C CA . ASP A 1 125 ? -13.000 0.187 -7.161 1.00 95.62 125 ASP A CA 1
ATOM 875 C C . ASP A 1 125 ? -11.935 0.177 -6.050 1.00 95.62 125 ASP A C 1
ATOM 877 O O . ASP A 1 125 ? -12.154 0.603 -4.909 1.00 95.62 125 ASP A O 1
ATOM 881 N N . LEU A 1 126 ? -10.776 -0.406 -6.365 1.00 98.00 126 LEU A N 1
ATOM 882 C CA . LEU A 1 126 ? -9.669 -0.546 -5.424 1.00 98.00 126 LEU A CA 1
ATOM 883 C C . LEU A 1 126 ? -8.623 0.545 -5.643 1.00 98.00 126 LEU A C 1
ATOM 885 O O . LEU A 1 126 ? -8.247 0.840 -6.776 1.00 98.00 126 LEU A O 1
ATOM 889 N N . TYR A 1 127 ? -8.069 1.047 -4.543 1.00 98.31 127 TYR A N 1
ATOM 890 C CA . TYR A 1 127 ? -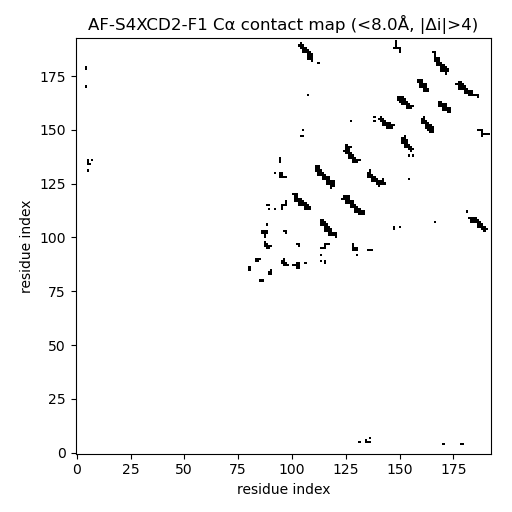6.904 1.928 -4.554 1.00 98.31 127 TYR A CA 1
ATOM 891 C C . TYR A 1 127 ? -5.895 1.535 -3.471 1.00 98.31 127 TYR A C 1
ATOM 893 O O . TYR A 1 127 ? -6.219 0.880 -2.480 1.00 98.31 127 TYR A O 1
ATOM 901 N N . TYR A 1 128 ? -4.638 1.920 -3.670 1.00 98.44 128 TYR A N 1
ATOM 902 C CA . TYR A 1 128 ? -3.499 1.519 -2.847 1.00 98.44 128 TYR A CA 1
ATOM 903 C C . TYR A 1 128 ? -2.864 2.746 -2.194 1.00 98.44 128 TYR A C 1
ATOM 905 O O . TYR A 1 128 ? -2.609 3.745 -2.871 1.00 98.44 128 TYR A O 1
ATOM 913 N N . ARG A 1 129 ? -2.588 2.675 -0.886 1.00 98.56 129 ARG A N 1
ATOM 914 C CA . ARG A 1 129 ? -1.913 3.739 -0.123 1.00 98.56 129 ARG A CA 1
ATOM 915 C C . ARG A 1 129 ? -0.852 3.146 0.797 1.00 98.56 129 ARG A C 1
ATOM 917 O O . ARG A 1 129 ? -1.076 2.129 1.453 1.00 98.56 129 ARG A O 1
ATOM 924 N N . VAL A 1 130 ? 0.313 3.783 0.836 1.00 98.06 130 VAL A N 1
ATOM 925 C CA . VAL A 1 130 ? 1.471 3.338 1.617 1.00 98.06 130 VAL A CA 1
ATOM 926 C C . VAL A 1 130 ? 2.227 4.522 2.201 1.00 98.06 130 VAL A C 1
ATOM 928 O O . VAL A 1 130 ? 2.417 5.539 1.533 1.00 98.06 130 VAL A O 1
ATOM 931 N N . LEU A 1 131 ? 2.756 4.344 3.411 1.00 97.88 131 LEU A N 1
ATOM 932 C CA . LEU A 1 131 ? 3.898 5.102 3.911 1.00 97.88 131 LEU A CA 1
ATOM 933 C C . LEU A 1 131 ? 5.099 4.160 3.990 1.00 97.88 131 LEU A C 1
ATOM 935 O O . LEU A 1 131 ? 5.094 3.255 4.814 1.00 97.88 131 LEU A O 1
ATOM 939 N N . SER A 1 132 ? 6.131 4.361 3.166 1.00 96.06 132 SER A N 1
ATOM 940 C CA . SER A 1 132 ? 7.324 3.503 3.168 1.00 96.06 132 SER A CA 1
ATOM 941 C C . SER A 1 132 ? 8.602 4.289 3.442 1.00 96.06 132 SER A C 1
ATOM 943 O O . SER A 1 132 ? 8.973 5.207 2.702 1.00 96.06 132 SER A O 1
ATOM 945 N N . HIS A 1 133 ? 9.273 3.967 4.552 1.00 94.12 133 HIS A N 1
ATOM 946 C CA . HIS A 1 133 ? 10.469 4.663 5.049 1.00 94.12 133 HIS A CA 1
ATOM 947 C C . HIS A 1 133 ? 10.280 6.194 5.130 1.00 94.12 133 HIS A C 1
ATOM 949 O O . HIS A 1 133 ? 11.195 6.968 4.843 1.00 94.12 133 HIS A O 1
ATOM 955 N N . GLY A 1 134 ? 9.062 6.637 5.472 1.00 93.62 134 GLY A N 1
ATOM 956 C CA . GLY A 1 134 ? 8.665 8.051 5.517 1.00 93.62 134 GLY A CA 1
ATOM 957 C C . GLY A 1 134 ? 8.312 8.692 4.165 1.00 93.62 134 GLY A C 1
ATOM 958 O O . GLY A 1 134 ? 8.137 9.908 4.108 1.00 93.62 134 GLY A O 1
ATOM 959 N N . ASN A 1 135 ? 8.211 7.914 3.083 1.00 95.06 135 ASN A N 1
ATOM 960 C CA . ASN A 1 135 ? 7.812 8.378 1.751 1.00 95.06 135 ASN A CA 1
ATOM 961 C C . ASN A 1 135 ? 6.405 7.854 1.437 1.00 95.06 135 ASN A C 1
ATOM 963 O O . ASN A 1 135 ? 6.227 6.635 1.378 1.00 95.06 135 ASN A O 1
ATOM 967 N N . PRO A 1 136 ? 5.406 8.730 1.253 1.00 96.81 136 PRO A N 1
ATOM 968 C CA . PRO A 1 136 ? 4.065 8.291 0.917 1.00 96.81 136 PRO A CA 1
ATOM 969 C C . PRO A 1 136 ? 3.894 8.058 -0.586 1.00 96.81 136 PRO A C 1
ATOM 971 O O . PRO A 1 136 ? 4.437 8.805 -1.406 1.00 96.81 136 PRO A O 1
ATOM 974 N N . LEU A 1 137 ? 3.088 7.059 -0.939 1.00 96.50 137 LEU A N 1
ATOM 975 C CA . LEU A 1 137 ? 2.621 6.809 -2.300 1.00 96.50 137 LEU A CA 1
ATOM 976 C C . LEU A 1 137 ? 1.140 6.412 -2.267 1.00 96.50 137 LEU A C 1
ATOM 978 O O . LEU A 1 137 ? 0.691 5.693 -1.378 1.00 96.50 137 LEU A O 1
ATOM 982 N N . GLU A 1 138 ? 0.394 6.891 -3.255 1.00 97.56 138 GLU A N 1
ATOM 983 C CA . GLU A 1 138 ? -1.034 6.648 -3.437 1.00 97.56 138 GLU A CA 1
ATOM 984 C C . GLU A 1 138 ? -1.291 6.386 -4.921 1.00 97.56 138 GLU A C 1
ATOM 986 O O . GLU A 1 138 ? -0.782 7.118 -5.774 1.00 97.56 138 GLU A O 1
ATOM 991 N N . ILE A 1 139 ? -2.040 5.323 -5.214 1.00 97.81 139 ILE A N 1
ATOM 992 C CA . ILE A 1 139 ? -2.414 4.882 -6.559 1.00 97.81 139 ILE A CA 1
ATOM 993 C C . ILE A 1 139 ? -3.926 4.657 -6.555 1.00 97.81 139 ILE A C 1
ATOM 995 O O . ILE A 1 139 ? -4.403 3.706 -5.939 1.00 97.81 139 ILE A O 1
ATOM 999 N N . THR A 1 140 ? -4.660 5.566 -7.197 1.00 95.69 140 THR A N 1
ATOM 1000 C CA . THR A 1 140 ? -6.134 5.622 -7.217 1.00 95.69 140 THR A CA 1
ATOM 1001 C C . THR A 1 140 ? -6.781 4.693 -8.238 1.00 95.69 140 THR A C 1
ATOM 1003 O O . THR A 1 140 ? -7.949 4.363 -8.102 1.00 95.69 140 THR A O 1
ATOM 1006 N N . ASP A 1 141 ? -6.026 4.274 -9.252 1.00 93.19 141 ASP A N 1
ATOM 1007 C CA . ASP A 1 141 ? -6.513 3.541 -10.417 1.00 93.19 141 ASP A CA 1
ATOM 1008 C C . ASP A 1 141 ? -5.541 2.397 -10.740 1.00 93.19 141 ASP A C 1
ATOM 1010 O O . ASP A 1 141 ? -4.335 2.527 -10.527 1.00 93.19 141 ASP A O 1
ATOM 1014 N N . GLY A 1 142 ? -6.034 1.295 -11.309 1.00 95.81 142 GLY A N 1
ATOM 1015 C CA . GLY A 1 142 ? -5.176 0.178 -11.731 1.00 95.81 142 GLY A CA 1
ATOM 1016 C C . GLY A 1 142 ? -4.746 -0.764 -10.599 1.00 95.81 142 GLY A C 1
ATOM 1017 O O . GLY A 1 142 ? -3.768 -1.496 -10.751 1.00 95.81 142 GLY A O 1
ATOM 1018 N N . VAL A 1 143 ? -5.470 -0.776 -9.475 1.00 98.31 143 VAL A N 1
ATOM 1019 C CA . VAL A 1 143 ? -5.340 -1.818 -8.446 1.00 98.31 143 VAL A CA 1
ATOM 1020 C C . VAL A 1 143 ? -6.318 -2.949 -8.740 1.00 98.31 143 VAL A C 1
ATOM 1022 O O . VAL A 1 143 ? -7.509 -2.729 -8.944 1.00 98.31 143 VAL A O 1
ATOM 1025 N N . THR A 1 144 ? -5.825 -4.182 -8.736 1.00 97.88 144 THR A N 1
ATOM 1026 C CA . THR A 1 144 ? -6.630 -5.385 -8.965 1.00 97.88 144 THR A CA 1
ATOM 1027 C C . THR A 1 144 ? -6.323 -6.440 -7.910 1.00 97.88 144 THR A C 1
ATOM 1029 O O . THR A 1 144 ? -5.173 -6.631 -7.520 1.00 97.88 144 THR A O 1
ATOM 1032 N N . ALA A 1 145 ? -7.358 -7.125 -7.425 1.00 96.88 145 ALA A N 1
ATOM 1033 C CA . ALA A 1 145 ? -7.196 -8.279 -6.550 1.00 96.88 145 ALA A CA 1
ATOM 1034 C C . ALA A 1 145 ? -6.975 -9.539 -7.396 1.00 96.88 145 ALA A C 1
ATOM 1036 O O . ALA A 1 145 ? -7.819 -9.884 -8.226 1.00 96.88 145 ALA A O 1
ATOM 1037 N N . THR A 1 146 ? -5.860 -10.229 -7.165 1.00 96.69 146 THR A N 1
ATOM 1038 C CA . THR A 1 146 ? -5.563 -11.533 -7.778 1.00 96.69 146 THR A CA 1
ATOM 1039 C C . THR A 1 146 ? -6.166 -12.659 -6.936 1.00 96.69 146 THR A C 1
ATOM 1041 O O . THR A 1 146 ? -6.782 -13.573 -7.479 1.0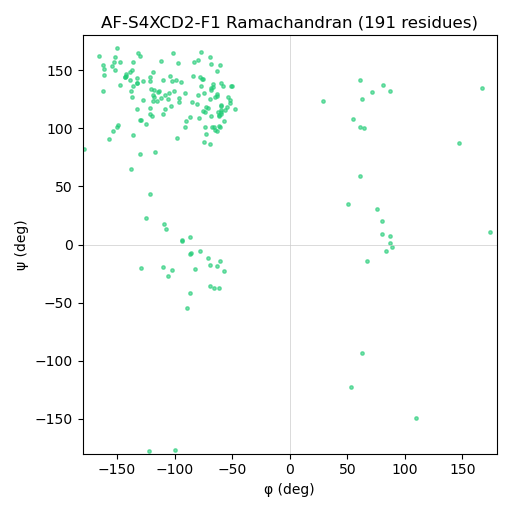0 96.69 146 THR A O 1
ATOM 1044 N N . ASP A 1 147 ? -6.044 -12.542 -5.610 1.00 96.19 147 ASP A N 1
ATOM 1045 C CA . ASP A 1 147 ? -6.714 -13.358 -4.592 1.00 96.19 147 ASP A CA 1
ATOM 1046 C C . ASP A 1 147 ? -6.827 -12.501 -3.316 1.00 96.19 147 ASP A C 1
ATOM 1048 O O . ASP A 1 147 ? -5.860 -12.339 -2.571 1.00 96.19 147 ASP A O 1
ATOM 1052 N N . ALA A 1 148 ? -7.986 -11.871 -3.101 1.00 93.44 148 ALA A N 1
ATOM 1053 C CA . ALA A 1 148 ? -8.168 -10.911 -2.008 1.00 93.44 148 ALA A CA 1
ATOM 1054 C C . ALA A 1 148 ? -8.067 -11.566 -0.620 1.00 93.44 148 ALA A C 1
ATOM 1056 O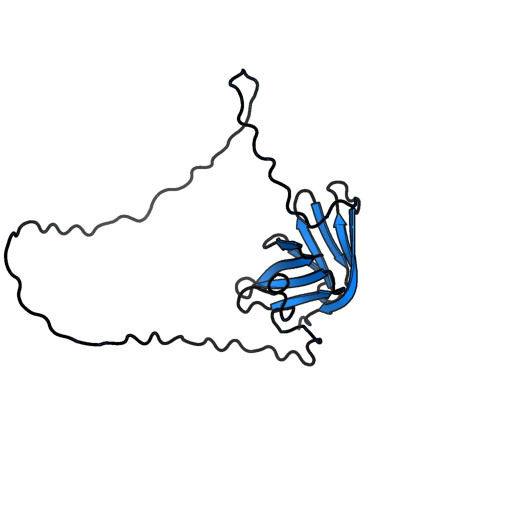 O . ALA A 1 148 ? -7.487 -10.968 0.284 1.00 93.44 148 ALA A O 1
ATOM 1057 N N . ASP A 1 149 ? -8.577 -12.791 -0.463 1.00 93.00 149 ASP A N 1
ATOM 1058 C CA . ASP A 1 149 ? -8.568 -13.516 0.812 1.00 93.00 149 ASP A CA 1
ATOM 1059 C C . ASP A 1 149 ? -7.140 -13.926 1.208 1.00 93.00 149 ASP A C 1
ATOM 1061 O O . ASP A 1 149 ? -6.775 -13.858 2.386 1.00 93.00 149 ASP A O 1
ATOM 1065 N N . ALA A 1 150 ? -6.305 -14.285 0.223 1.00 94.81 150 ALA A N 1
ATOM 1066 C CA . ALA A 1 150 ? -4.877 -14.553 0.405 1.00 94.81 150 ALA A CA 1
ATOM 1067 C C . ALA A 1 150 ? -4.006 -13.284 0.528 1.00 94.81 150 ALA A C 1
ATOM 1069 O O . ALA A 1 150 ? -2.810 -13.388 0.803 1.00 94.81 150 ALA A O 1
ATOM 1070 N N . GLY A 1 151 ? -4.577 -12.089 0.341 1.00 96.69 151 GLY A N 1
ATOM 1071 C CA . GLY A 1 151 ? -3.840 -10.826 0.378 1.00 96.69 151 GLY A CA 1
ATOM 1072 C C . GLY A 1 151 ? -2.997 -10.566 -0.874 1.00 96.69 151 GLY A C 1
ATOM 1073 O O . GLY A 1 151 ? -1.935 -9.955 -0.772 1.00 96.69 151 GLY A O 1
ATOM 1074 N N . GLN A 1 152 ? -3.432 -11.059 -2.037 1.00 98.25 152 GLN A N 1
ATOM 1075 C CA . GLN A 1 152 ? -2.718 -10.945 -3.307 1.00 98.25 152 GLN A CA 1
ATOM 1076 C C . GLN A 1 152 ? -3.321 -9.872 -4.219 1.00 98.25 152 GLN A C 1
ATOM 1078 O O . GLN A 1 152 ? -4.471 -9.981 -4.659 1.00 98.25 152 GLN A O 1
ATOM 1083 N N . PHE A 1 153 ? -2.518 -8.864 -4.563 1.00 98.56 153 PHE A N 1
ATOM 1084 C CA . PHE A 1 153 ? -2.933 -7.714 -5.372 1.00 98.56 153 PHE A CA 1
ATOM 1085 C C . PHE A 1 153 ? -1.862 -7.329 -6.391 1.00 98.56 153 PHE A C 1
ATOM 1087 O O . PHE A 1 153 ? -0.669 -7.433 -6.118 1.00 98.56 153 PHE A O 1
ATOM 1094 N N . HIS A 1 154 ? -2.303 -6.820 -7.536 1.00 98.44 154 HIS A N 1
ATOM 1095 C CA . HIS A 1 154 ? -1.460 -6.189 -8.545 1.00 98.44 154 HIS A CA 1
ATOM 1096 C C . HIS A 1 154 ? -1.821 -4.705 -8.648 1.00 98.44 154 HIS A C 1
ATOM 1098 O O . HIS A 1 154 ? -3.000 -4.360 -8.759 1.00 98.44 154 HIS A O 1
ATOM 1104 N N . VAL A 1 155 ? -0.814 -3.834 -8.612 1.00 98.50 155 VAL A N 1
ATOM 1105 C CA . VAL A 1 155 ? -0.955 -2.374 -8.688 1.00 98.50 155 VAL A CA 1
ATOM 1106 C C . VAL A 1 155 ? -0.156 -1.864 -9.883 1.00 98.50 155 VAL A C 1
ATOM 1108 O O . VAL A 1 155 ? 1.080 -1.904 -9.879 1.00 98.50 155 VAL A O 1
ATOM 1111 N N . GLU A 1 156 ? -0.845 -1.354 -10.902 1.00 97.69 156 GLU A N 1
ATOM 1112 C CA . GLU A 1 156 ? -0.195 -0.708 -12.042 1.00 97.69 156 GLU A CA 1
ATOM 1113 C C . GLU A 1 156 ? 0.533 0.574 -11.590 1.00 97.69 156 GLU A C 1
ATOM 1115 O O . GLU A 1 156 ? -0.055 1.468 -10.984 1.00 97.69 156 GLU A O 1
ATOM 1120 N N . TYR A 1 157 ? 1.826 0.702 -11.912 1.00 94.00 157 TYR A N 1
ATOM 1121 C CA . TYR A 1 157 ? 2.615 1.903 -11.606 1.00 94.00 157 TYR A CA 1
ATOM 1122 C C . TYR A 1 157 ? 3.520 2.293 -12.792 1.00 94.00 157 TYR A C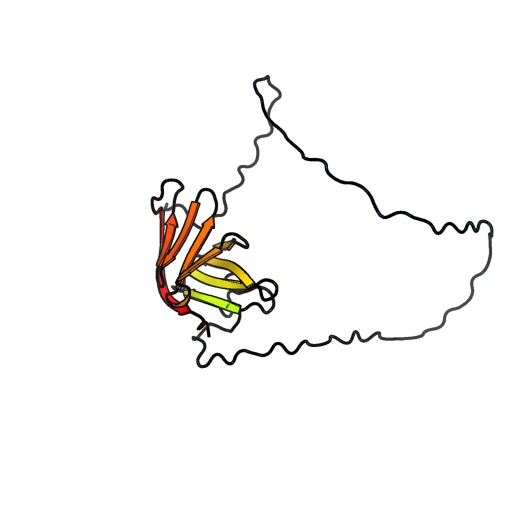 1
ATOM 1124 O O . TYR A 1 157 ? 4.750 2.199 -12.706 1.00 94.00 157 TYR A O 1
ATOM 1132 N N . PRO A 1 158 ? 2.941 2.683 -13.949 1.00 93.31 158 PRO A N 1
ATOM 1133 C CA . PRO A 1 158 ? 3.653 2.674 -15.225 1.00 93.31 158 PRO A CA 1
ATOM 1134 C C . PRO A 1 158 ? 4.928 3.540 -15.239 1.00 93.31 158 PRO A C 1
ATOM 1136 O O . PRO A 1 158 ? 4.903 4.690 -14.793 1.00 93.31 158 PRO A O 1
ATOM 1139 N N . PRO A 1 159 ? 6.045 3.046 -15.810 1.00 95.31 159 PRO A N 1
ATOM 1140 C CA . PRO A 1 159 ? 6.178 1.822 -16.614 1.00 95.31 159 PRO A CA 1
ATOM 1141 C C . PRO A 1 159 ? 6.422 0.536 -15.795 1.00 95.31 159 PRO A C 1
ATOM 1143 O O . PRO A 1 159 ? 6.704 -0.509 -16.376 1.00 95.31 159 PRO A O 1
ATOM 1146 N N . SER A 1 160 ? 6.355 0.632 -14.470 1.00 96.38 160 SER A N 1
ATOM 1147 C CA . SER A 1 160 ? 6.538 -0.440 -13.491 1.00 96.38 160 SER A CA 1
ATOM 1148 C C . SER A 1 160 ? 5.191 -0.981 -12.988 1.00 96.38 160 SER A C 1
ATOM 1150 O O . SER A 1 160 ? 4.122 -0.561 -13.432 1.00 96.38 160 SER A O 1
ATOM 1152 N N . TRP A 1 161 ? 5.243 -1.915 -12.043 1.00 97.81 161 TRP A N 1
ATOM 1153 C CA . TRP A 1 161 ? 4.101 -2.329 -11.230 1.00 97.81 161 TRP A CA 1
ATOM 1154 C C . TRP A 1 161 ? 4.578 -2.796 -9.854 1.00 97.81 161 TRP A C 1
ATOM 1156 O O . TRP A 1 161 ? 5.783 -2.973 -9.627 1.00 97.81 161 TRP A O 1
ATOM 1166 N N . ILE A 1 162 ? 3.629 -2.978 -8.943 1.00 98.50 162 ILE A N 1
ATOM 1167 C CA . ILE A 1 162 ? 3.839 -3.588 -7.633 1.00 98.50 162 ILE A CA 1
ATOM 1168 C C . ILE A 1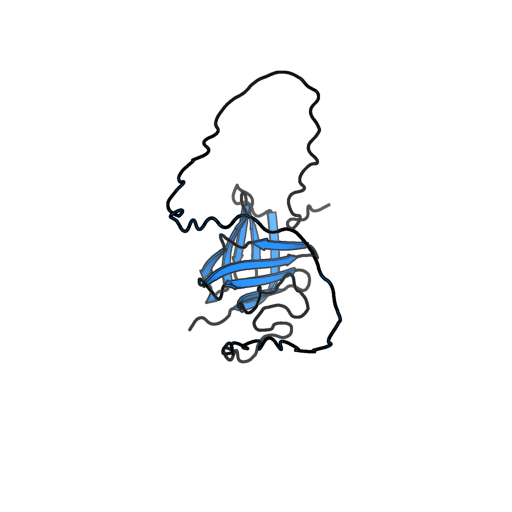 162 ? 2.974 -4.846 -7.561 1.00 98.50 162 ILE A C 1
ATOM 1170 O O . ILE A 1 162 ? 1.773 -4.777 -7.815 1.00 98.50 162 ILE A O 1
ATOM 1174 N N . ASP A 1 163 ? 3.582 -5.969 -7.190 1.00 98.56 163 ASP A N 1
ATOM 1175 C CA . ASP A 1 163 ? 2.872 -7.193 -6.822 1.00 98.56 163 ASP A CA 1
ATOM 1176 C C . ASP A 1 163 ? 2.929 -7.358 -5.296 1.00 98.56 163 ASP A C 1
ATOM 1178 O O . ASP A 1 163 ? 3.995 -7.256 -4.681 1.00 98.56 163 ASP A O 1
ATOM 1182 N N . ILE A 1 164 ? 1.773 -7.603 -4.684 1.00 98.62 164 ILE A N 1
ATOM 1183 C CA . ILE A 1 164 ? 1.614 -7.933 -3.266 1.00 98.62 164 ILE A CA 1
ATOM 1184 C C . ILE A 1 164 ? 1.229 -9.411 -3.182 1.00 98.62 164 ILE A C 1
ATOM 1186 O O . ILE A 1 164 ? 0.286 -9.836 -3.846 1.00 98.62 164 ILE A O 1
ATOM 1190 N N . ASP A 1 165 ? 1.946 -10.179 -2.365 1.00 97.88 165 ASP A N 1
ATOM 1191 C CA . ASP A 1 165 ? 1.706 -11.598 -2.089 1.00 97.88 165 ASP A CA 1
ATOM 1192 C C . ASP A 1 165 ? 1.690 -11.828 -0.569 1.00 97.88 165 ASP A C 1
ATOM 1194 O O . ASP A 1 165 ? 2.692 -12.220 0.039 1.00 97.88 165 ASP A O 1
ATOM 1198 N N . GLY A 1 166 ? 0.568 -11.477 0.072 1.00 96.75 166 GLY A N 1
ATOM 1199 C CA . GLY A 1 166 ? 0.345 -11.642 1.510 1.00 96.75 166 GLY A CA 1
ATOM 1200 C C . GLY A 1 166 ? 1.324 -10.831 2.365 1.00 96.75 166 GLY A C 1
ATOM 1201 O O . GLY A 1 166 ? 1.089 -9.659 2.658 1.00 96.75 166 GLY A O 1
ATOM 1202 N N . THR A 1 167 ? 2.431 -11.453 2.780 1.00 97.88 167 THR A N 1
ATOM 1203 C CA . THR A 1 167 ? 3.510 -10.818 3.561 1.00 97.88 167 THR A CA 1
ATOM 1204 C C . THR A 1 167 ? 4.569 -10.109 2.719 1.00 97.88 167 THR A C 1
ATOM 1206 O O . THR A 1 167 ? 5.440 -9.474 3.300 1.00 97.88 167 THR A O 1
ATOM 1209 N N . THR A 1 168 ? 4.556 -10.218 1.391 1.00 98.31 168 THR A N 1
ATOM 1210 C CA . THR A 1 168 ? 5.638 -9.676 0.552 1.00 98.31 168 THR A CA 1
ATOM 1211 C C . THR A 1 168 ? 5.107 -8.645 -0.428 1.00 98.31 168 THR A C 1
ATOM 1213 O O . THR A 1 168 ? 4.131 -8.900 -1.125 1.00 98.31 168 THR A O 1
ATOM 1216 N N . LEU A 1 169 ? 5.792 -7.509 -0.538 1.00 98.44 169 LEU A N 1
ATOM 1217 C CA . LEU A 1 169 ? 5.588 -6.537 -1.607 1.00 98.44 169 LEU A CA 1
ATOM 1218 C C . LEU A 1 169 ? 6.824 -6.523 -2.503 1.00 98.44 169 LEU A C 1
ATOM 1220 O O . LEU A 1 169 ? 7.935 -6.299 -2.024 1.00 98.44 169 LEU A O 1
ATOM 1224 N N . THR A 1 170 ? 6.634 -6.713 -3.807 1.00 98.25 170 THR A N 1
ATOM 1225 C CA . THR A 1 170 ? 7.700 -6.615 -4.813 1.00 98.25 170 THR A CA 1
ATOM 1226 C C . THR A 1 170 ? 7.407 -5.492 -5.798 1.00 98.25 170 THR A C 1
ATOM 1228 O O . THR A 1 170 ? 6.346 -5.455 -6.414 1.00 98.25 170 THR A O 1
ATOM 1231 N N . VAL A 1 171 ? 8.368 -4.587 -5.988 1.00 97.25 171 VAL A N 1
ATOM 1232 C CA . VAL A 1 171 ? 8.321 -3.566 -7.041 1.00 97.25 171 VAL A CA 1
ATOM 1233 C C . VAL A 1 171 ? 9.109 -4.074 -8.244 1.00 97.25 171 VAL A C 1
ATOM 1235 O O . VAL A 1 171 ? 10.286 -4.439 -8.125 1.00 97.25 171 VAL A O 1
ATOM 1238 N N . HIS A 1 172 ? 8.469 -4.082 -9.411 1.00 97.88 172 HIS A N 1
ATOM 1239 C CA . HIS A 1 172 ? 9.028 -4.603 -10.656 1.00 97.88 172 HIS A CA 1
ATOM 1240 C C . HIS A 1 172 ? 9.466 -3.486 -11.606 1.00 97.88 172 HIS A C 1
ATOM 1242 O O . HIS A 1 172 ? 8.868 -2.412 -11.678 1.00 97.88 172 HIS A O 1
ATOM 1248 N N . ASN A 1 173 ? 10.541 -3.737 -12.344 1.00 96.00 173 ASN A N 1
ATOM 1249 C CA . ASN A 1 173 ? 10.963 -2.941 -13.490 1.00 96.00 173 ASN A CA 1
ATOM 1250 C C . ASN A 1 173 ? 10.088 -3.266 -14.716 1.00 96.00 173 ASN A C 1
ATOM 1252 O O . ASN A 1 173 ? 9.476 -4.333 -14.762 1.00 96.00 173 ASN A O 1
ATOM 1256 N N . PRO A 1 174 ? 10.116 -2.438 -15.777 1.00 96.81 174 PRO A N 1
ATOM 1257 C CA . PRO A 1 174 ? 9.392 -2.714 -17.025 1.00 96.81 174 PRO A CA 1
ATOM 1258 C C . PRO A 1 174 ? 9.811 -4.013 -17.743 1.00 96.81 174 PRO A C 1
ATOM 1260 O O . PRO A 1 174 ? 9.125 -4.459 -18.659 1.00 96.81 174 PRO A O 1
ATOM 1263 N N . ASP A 1 175 ? 10.951 -4.607 -17.371 1.00 96.25 175 ASP A N 1
ATOM 1264 C CA . ASP A 1 175 ? 11.436 -5.901 -17.871 1.00 96.25 175 ASP A CA 1
ATOM 1265 C C . ASP A 1 175 ? 11.035 -7.101 -16.982 1.00 96.25 175 ASP A C 1
ATOM 1267 O O . ASP A 1 175 ? 11.422 -8.236 -17.265 1.00 96.25 175 ASP A O 1
ATOM 1271 N N . GLY A 1 176 ? 10.266 -6.858 -15.915 1.00 95.75 176 GLY A N 1
ATOM 1272 C CA . GLY A 1 176 ? 9.832 -7.849 -14.931 1.00 95.75 176 GLY A CA 1
ATOM 1273 C C . GLY A 1 176 ? 10.831 -8.142 -13.813 1.00 95.75 176 GLY A C 1
ATOM 1274 O O . GLY A 1 176 ? 10.477 -8.853 -12.870 1.00 95.75 176 GLY A O 1
ATOM 1275 N N . SER A 1 177 ? 12.051 -7.596 -13.853 1.00 96.00 177 SER A N 1
ATOM 1276 C CA . SER A 1 177 ? 13.008 -7.775 -12.757 1.00 96.00 177 SER A CA 1
ATOM 1277 C C . SER A 1 177 ? 12.550 -7.050 -11.485 1.00 96.00 177 SER A C 1
ATOM 1279 O O . SER A 1 177 ? 12.153 -5.887 -11.524 1.00 96.00 177 SER A O 1
ATOM 1281 N N . ALA A 1 178 ? 12.614 -7.733 -10.342 1.00 95.12 178 ALA A N 1
ATOM 1282 C CA . ALA A 1 178 ? 12.398 -7.106 -9.042 1.00 95.12 178 ALA A CA 1
ATOM 1283 C C . ALA A 1 178 ? 13.556 -6.149 -8.717 1.00 95.12 178 ALA A C 1
ATOM 1285 O O . ALA A 1 178 ? 14.726 -6.508 -8.886 1.00 95.12 178 ALA A O 1
ATOM 1286 N N . TRP A 1 179 ? 13.237 -4.950 -8.230 1.00 90.94 179 TRP A N 1
ATOM 1287 C CA . TRP A 1 179 ? 14.232 -3.941 -7.832 1.00 90.94 179 TRP A CA 1
ATOM 1288 C C . TRP A 1 179 ? 14.008 -3.374 -6.427 1.00 90.94 179 TRP A C 1
ATOM 1290 O O . TRP A 1 179 ? 14.961 -2.901 -5.809 1.00 90.94 179 TRP A O 1
ATOM 1300 N N . GLY A 1 180 ? 12.789 -3.495 -5.898 1.00 91.44 180 GLY A N 1
ATOM 1301 C CA . GLY A 1 180 ? 12.476 -3.340 -4.480 1.00 91.44 180 GLY A CA 1
ATOM 1302 C C . GLY A 1 180 ? 11.712 -4.565 -3.980 1.00 91.44 180 GLY A C 1
ATOM 1303 O O . GLY A 1 180 ? 10.863 -5.086 -4.699 1.00 91.44 180 GLY A O 1
ATOM 1304 N N . VAL A 1 181 ? 12.019 -5.021 -2.766 1.00 95.44 181 VAL A N 1
ATOM 1305 C CA . VAL A 1 181 ? 11.245 -6.038 -2.041 1.00 95.44 181 VAL A CA 1
ATOM 1306 C C . VAL A 1 181 ? 11.129 -5.575 -0.593 1.00 95.44 181 VAL A C 1
ATOM 1308 O O . VAL A 1 181 ? 12.148 -5.277 0.030 1.00 95.44 181 VAL A O 1
ATOM 1311 N N . GLU A 1 182 ? 9.909 -5.522 -0.070 1.00 96.50 182 GLU A N 1
ATOM 1312 C CA . GLU A 1 182 ? 9.618 -5.329 1.351 1.00 96.50 182 GLU A CA 1
ATOM 1313 C C . GLU A 1 182 ? 8.975 -6.619 1.884 1.00 96.50 182 GLU A C 1
ATOM 1315 O O . GLU A 1 182 ? 8.041 -7.149 1.279 1.00 96.50 182 GLU A O 1
ATOM 1320 N N . GLU A 1 183 ? 9.463 -7.120 3.018 1.00 97.81 183 GLU A N 1
ATOM 1321 C CA . GLU A 1 183 ? 8.804 -8.185 3.780 1.00 97.81 183 GLU A CA 1
ATOM 1322 C C . GLU A 1 183 ? 8.057 -7.548 4.960 1.00 97.81 183 GLU A C 1
ATOM 1324 O O . GLU A 1 183 ? 8.613 -6.706 5.673 1.00 97.81 183 GLU A O 1
ATOM 1329 N N . PHE A 1 184 ? 6.800 -7.938 5.157 1.00 97.38 184 PHE A N 1
ATOM 1330 C CA . PHE A 1 184 ? 5.942 -7.520 6.259 1.00 97.38 184 PHE A CA 1
ATOM 1331 C C . PHE A 1 184 ? 6.002 -8.523 7.410 1.00 97.38 184 PHE A C 1
ATOM 1333 O O . PHE A 1 184 ? 5.959 -9.734 7.194 1.00 97.38 184 PHE A O 1
ATOM 1340 N N . ASP A 1 185 ? 6.024 -8.020 8.648 1.00 94.88 185 ASP A N 1
ATOM 1341 C CA . ASP A 1 185 ? 5.946 -8.862 9.849 1.00 94.88 185 ASP A CA 1
ATOM 1342 C C . ASP A 1 185 ? 4.613 -9.632 9.877 1.00 94.88 185 ASP A C 1
ATOM 1344 O O . ASP A 1 185 ? 4.546 -10.779 10.328 1.00 94.88 185 ASP A O 1
ATOM 1348 N N . ARG A 1 186 ? 3.535 -8.966 9.434 1.00 92.50 186 ARG A N 1
ATOM 1349 C CA . ARG A 1 186 ? 2.152 -9.459 9.385 1.00 92.50 186 ARG A CA 1
ATOM 1350 C C . ARG A 1 186 ? 1.353 -8.736 8.294 1.00 92.50 186 ARG A C 1
ATOM 1352 O O . ARG A 1 186 ? 1.622 -7.573 7.995 1.00 92.50 186 ARG A O 1
ATOM 1359 N N . PHE A 1 187 ? 0.324 -9.414 7.790 1.00 95.50 187 PHE A N 1
ATOM 1360 C CA . PHE A 1 187 ? -0.748 -8.829 6.985 1.00 95.50 187 PHE A CA 1
ATOM 1361 C C . PHE A 1 187 ? -2.117 -9.287 7.496 1.00 95.50 187 PHE A C 1
ATOM 1363 O O . PHE A 1 187 ? -2.214 -10.255 8.256 1.00 95.50 187 PHE A O 1
ATOM 1370 N N . TRP A 1 188 ? -3.160 -8.587 7.058 1.00 95.56 188 TRP A N 1
ATOM 1371 C CA . TRP A 1 188 ? -4.558 -8.857 7.365 1.00 95.56 188 TRP A CA 1
ATOM 1372 C C . TRP A 1 188 ? -5.412 -8.594 6.131 1.00 95.56 188 TRP A C 1
ATOM 1374 O O . TRP A 1 188 ? -5.136 -7.670 5.366 1.00 95.56 188 TRP A O 1
ATOM 1384 N N . THR A 1 189 ? -6.462 -9.389 5.965 1.00 94.00 189 THR A N 1
ATOM 1385 C CA . THR A 1 189 ? -7.467 -9.245 4.910 1.00 94.00 189 THR A CA 1
ATOM 1386 C C . THR A 1 189 ? -8.839 -9.080 5.550 1.00 94.00 189 THR A C 1
ATOM 1388 O O . THR A 1 189 ? -9.134 -9.691 6.579 1.00 94.00 189 THR A O 1
ATOM 1391 N N . ALA A 1 190 ? -9.668 -8.206 4.983 1.00 86.19 190 ALA A N 1
ATOM 1392 C CA . ALA A 1 190 ? -11.057 -8.097 5.399 1.00 86.19 190 ALA A CA 1
ATOM 1393 C C . ALA A 1 190 ? -11.844 -9.214 4.709 1.00 86.19 190 ALA A C 1
ATOM 1395 O O . ALA A 1 190 ? -11.864 -9.278 3.481 1.00 86.19 190 ALA A O 1
ATOM 1396 N N . SER A 1 191 ? -12.475 -10.088 5.496 1.00 59.97 191 SER A N 1
ATOM 1397 C CA . SER A 1 191 ? -13.272 -11.209 4.990 1.00 59.97 191 SER A CA 1
ATOM 1398 C C . SER A 1 191 ? -14.302 -10.736 3.962 1.00 59.97 191 SER A C 1
ATOM 1400 O O . SER A 1 191 ? -15.125 -9.873 4.275 1.00 59.97 191 SER A O 1
ATOM 1402 N N . THR A 1 192 ? -14.295 -11.312 2.758 1.00 55.88 192 THR A N 1
ATOM 1403 C CA . THR A 1 192 ? -15.378 -11.090 1.791 1.00 55.88 192 THR A CA 1
ATOM 1404 C C . THR A 1 192 ? -16.466 -12.155 1.949 1.00 55.88 192 THR A C 1
ATOM 1406 O O . THR A 1 192 ? -16.290 -13.283 1.493 1.00 55.88 192 THR A O 1
ATOM 1409 N N . ASP A 1 193 ? -17.567 -11.787 2.618 1.00 46.94 193 ASP A N 1
ATOM 1410 C CA . ASP A 1 193 ? -18.846 -12.532 2.661 1.00 46.94 193 ASP A CA 1
ATOM 1411 C C . ASP A 1 193 ? -19.621 -12.455 1.323 1.00 46.94 193 ASP A C 1
ATOM 1413 O O . ASP A 1 193 ? -19.616 -11.371 0.690 1.00 46.94 193 ASP A O 1
#

Secondary structure (DSSP, 8-state):
----TTS--------PPPP-----------------------------------------------------------TTPPTTEETTEETT-GGGB-STT-EEEEEEE-SSEEEEEEE-TTT--EEEEEEETTEEEEE-S-EEEEETTTTEEEEEETTEEEEEETTEEEEE-TTS-EEEEEE-SEEEE----

Mean predicted aligned error: 17.12 Å

Organism: NCBI:txid1200352

pLDDT: mean 74.19, std 25.12, range [31.97, 98.62]

Foldseek 3Di:
DQDDPLDDPPPDPDPDDDDDDDDDDDDDDDDDDDDDDDDDDDDDDDDDDDDDDDDDDDDDDDDPPDPPPPPPDPPPPDPDDDDQADQQGGNPCVQAGHPDNWGFQKWFAPPQKTWTWTADPPPRDIKIGMQHNNRIDIAPDQKDAPDSQQPWIWRDDPVWIWTTGFQKIFTADNVRDTSDIDGTPGMDGDDDD

Radius of gyration: 26.92 Å; Cα contacts (8 Å, |Δi|>4): 280; chains: 1; bounding box: 61×73×54 Å